Protein AF-A0A7S4KQX3-F1 (afdb_monomer)

Sequence (188 aa):
EVPKTQDEKKLIIAECGSAIMKDPEANISQLSSLHSFCSDPDLVVAKLAILSETAVFSDIIPGYRIRLPTQKEKEMKVSKEVAKQRKYEAAILKGYQKFLQFLEGYGRKVENKAKDLAQSGDDAAVRGSMLYIVVMSMASLLKKLPHFNFAKNIMQSLIRRLESPVDLIADAALSALKELVDQSILND

Secondary structure (DSSP, 8-state):
----SHHHHHHHHHHHHHHHHH-HHHHTTHHHHHHHHTT-SSHHHHHHHHHHHHHHHHHHS-SS---PPPHHHHHS---HHHHHHHHHHHHHHHHHHHHHHHHHHHHHHTHHHHHHHHHTT-HHHHHTSHHHHHHHHHHHHHHH-TTSTTHHHHHHHHHHHTT-SSHHHHHHHHHHHHHHHHHHHHH-

Foldseek 3Di:
DPDDDPVSLLVLLVVLLVVCLVPVLVNLVSLVVLVVQCPPPPPVSNLSSLVSSLVSLLRPPDLDEDDQDDPVRVPDDDDPVVVSVNVSSVSSVVSVVVSLVCLLVVLVVCQVVLVVVVVVVDPVVSCVGPNVSSLLSLLSCCLSRVPYPCNVVSLVSLVVQCPRPRVSSNVSSVVSVVSSVVVVVVVD

Solvent-accessible surface area (backbone atoms only — not comparable to full-atom values): 10476 Å² total; per-residue (Å²): 130,82,73,86,47,74,65,53,46,50,48,49,45,51,52,39,46,50,48,28,72,76,39,47,79,85,31,54,71,41,56,61,57,41,56,57,36,46,71,40,91,52,63,68,54,13,52,51,26,47,53,46,52,44,53,44,51,68,68,70,55,64,100,57,63,84,76,82,79,51,74,74,61,67,72,49,90,67,55,73,66,59,52,50,51,53,51,45,55,52,49,51,54,51,51,51,53,52,49,53,52,47,42,58,57,49,34,64,72,35,41,65,62,40,44,60,37,49,73,70,70,38,66,68,60,34,62,68,26,72,35,37,50,40,51,50,42,48,34,51,45,40,68,74,37,64,76,32,79,64,27,69,59,49,50,54,52,36,57,61,31,56,74,41,94,35,63,76,48,14,49,54,32,48,53,40,54,49,55,50,49,54,54,52,65,74,73,110

Mean predicted aligned error: 4.94 Å

Nearest PDB structures (foldseek):
  8fkv-assembly1_SU  TM=8.457E-01  e=1.322E-09  Homo sapiens
  7r72-assembly1_I  TM=8.576E-01  e=1.872E-06  Saccharomyces cerevisiae BY4741
  7r6k-assembly1_I  TM=8.369E-01  e=1.786E-06  Saccharomyces cerevisiae BY4741
  7r7a-assembly1_I  TM=8.306E-01  e=2.369E-06  Saccharomyces cerevisiae BY4741
  8v87-assembly1_I  TM=8.462E-01  e=4.803E-06  Saccharomyces cerevisiae BY4741

Structure (mmCIF, N/CA/C/O backbone):
data_AF-A0A7S4KQX3-F1
#
_entry.id   AF-A0A7S4KQX3-F1
#
loop_
_atom_site.group_PDB
_atom_site.id
_atom_site.type_symbol
_atom_site.label_atom_id
_atom_site.label_alt_id
_atom_site.label_comp_id
_atom_site.label_asym_id
_atom_site.label_entity_id
_atom_site.label_seq_id
_atom_site.pdbx_PDB_ins_code
_atom_site.Cartn_x
_atom_site.Cartn_y
_atom_site.Cartn_z
_atom_site.occupancy
_atom_site.B_iso_or_equiv
_atom_site.auth_seq_id
_atom_site.auth_comp_id
_atom_site.auth_asym_id
_atom_site.auth_atom_id
_atom_site.pdbx_PDB_model_num
ATOM 1 N N . GLU A 1 1 ? 8.590 22.576 8.569 1.00 44.69 1 GLU A N 1
ATOM 2 C CA . GLU A 1 1 ? 9.137 22.881 7.229 1.00 44.69 1 GLU A CA 1
ATOM 3 C C . GLU A 1 1 ? 8.773 21.753 6.279 1.00 44.69 1 GLU A C 1
ATOM 5 O O . GLU A 1 1 ? 8.617 20.629 6.739 1.00 44.69 1 GLU A O 1
ATOM 10 N N . VAL A 1 2 ? 8.567 22.038 4.991 1.00 58.31 2 VAL A N 1
ATOM 11 C CA . VAL A 1 2 ? 8.390 20.974 3.988 1.00 58.31 2 VAL A CA 1
ATOM 12 C C . VAL A 1 2 ? 9.749 20.282 3.824 1.00 58.31 2 VAL A C 1
ATOM 14 O O . VAL A 1 2 ? 10.714 21.003 3.566 1.00 58.31 2 VAL A O 1
ATOM 17 N N . PRO A 1 3 ? 9.856 18.950 3.990 1.00 63.62 3 PRO A N 1
ATOM 18 C CA . PRO A 1 3 ? 11.132 18.245 3.882 1.00 63.62 3 PRO A CA 1
ATOM 19 C C . PRO A 1 3 ? 11.725 18.448 2.487 1.00 63.62 3 PRO A C 1
ATOM 21 O O . PRO A 1 3 ? 11.057 18.212 1.474 1.00 63.62 3 PRO A O 1
ATOM 24 N N . LYS A 1 4 ? 12.964 18.942 2.439 1.00 70.00 4 LYS A N 1
ATOM 25 C CA . LYS A 1 4 ? 13.620 19.376 1.198 1.00 70.00 4 LYS A CA 1
ATOM 26 C C . LYS A 1 4 ? 14.519 18.292 0.631 1.00 70.00 4 LYS A C 1
ATOM 28 O O . LYS A 1 4 ? 14.632 18.195 -0.589 1.00 70.00 4 LYS A O 1
ATOM 33 N N . THR A 1 5 ? 15.138 17.481 1.485 1.00 87.94 5 THR A N 1
ATOM 34 C CA . THR A 1 5 ? 16.056 16.427 1.043 1.00 87.94 5 THR A CA 1
ATOM 35 C C . THR A 1 5 ? 15.374 15.065 0.990 1.00 87.94 5 THR A C 1
ATOM 37 O O . THR A 1 5 ? 14.404 14.787 1.697 1.00 87.94 5 THR A O 1
ATOM 40 N N . GLN A 1 6 ? 15.878 14.194 0.119 1.00 90.50 6 GLN A N 1
ATOM 41 C CA . GLN A 1 6 ? 15.395 12.823 0.001 1.00 90.50 6 GLN A CA 1
ATOM 42 C C . GLN A 1 6 ? 15.516 12.064 1.334 1.00 90.50 6 GLN A C 1
ATOM 44 O O . GLN A 1 6 ? 14.615 11.309 1.697 1.00 90.50 6 GLN A O 1
ATOM 49 N N . ASP A 1 7 ? 16.600 12.280 2.079 1.00 91.25 7 ASP A N 1
ATOM 50 C CA . ASP A 1 7 ? 16.857 11.569 3.332 1.00 91.25 7 ASP A CA 1
ATOM 51 C C . ASP A 1 7 ? 15.975 12.063 4.485 1.00 91.25 7 ASP A C 1
ATOM 53 O O . ASP A 1 7 ? 15.483 11.242 5.256 1.00 91.25 7 ASP A O 1
ATOM 57 N N . GLU A 1 8 ? 15.647 13.360 4.538 1.00 92.31 8 GLU A N 1
ATOM 58 C CA . GLU A 1 8 ? 14.614 13.880 5.450 1.00 92.31 8 GLU A CA 1
ATOM 59 C C . GLU A 1 8 ? 13.259 13.209 5.204 1.00 92.31 8 GLU A C 1
ATOM 61 O O . GLU A 1 8 ? 12.584 12.795 6.144 1.00 92.31 8 GLU A O 1
ATOM 66 N N . LYS A 1 9 ? 12.859 13.055 3.934 1.00 93.25 9 LYS A N 1
ATOM 67 C CA . LYS A 1 9 ? 11.590 12.396 3.591 1.00 93.25 9 LYS A CA 1
ATOM 68 C C . LYS A 1 9 ? 11.581 10.930 4.021 1.00 93.25 9 LYS A C 1
ATOM 70 O O . LYS A 1 9 ? 10.587 10.465 4.574 1.00 93.25 9 LYS A O 1
ATOM 75 N N . LYS A 1 10 ? 12.685 10.204 3.803 1.00 93.44 10 LYS A N 1
ATOM 76 C CA . LYS A 1 10 ? 12.840 8.813 4.267 1.00 93.44 10 LYS A CA 1
ATOM 77 C C . LYS A 1 10 ? 12.732 8.712 5.788 1.00 93.44 10 LYS A C 1
ATOM 79 O O . LYS A 1 10 ? 12.065 7.804 6.280 1.00 93.44 10 LYS A O 1
ATOM 84 N N . LEU A 1 11 ? 13.351 9.645 6.512 1.00 94.12 11 LEU A N 1
ATOM 85 C CA . LEU A 1 11 ? 13.290 9.688 7.970 1.00 94.12 11 LEU A CA 1
ATOM 86 C C . LEU A 1 11 ? 11.852 9.905 8.453 1.00 94.12 11 LEU A C 1
ATOM 88 O O . LEU A 1 11 ? 11.372 9.131 9.273 1.00 94.12 11 LEU A O 1
ATOM 92 N N . ILE A 1 12 ? 11.127 10.861 7.865 1.00 93.62 12 ILE A N 1
ATOM 93 C CA . ILE A 1 12 ? 9.722 11.124 8.213 1.00 93.62 12 ILE A CA 1
ATOM 94 C C . ILE A 1 12 ? 8.840 9.903 7.929 1.00 93.62 12 ILE A C 1
ATOM 96 O O . ILE A 1 12 ? 7.985 9.563 8.741 1.00 93.62 12 ILE A O 1
ATOM 100 N N . ILE A 1 13 ? 9.045 9.208 6.805 1.00 94.62 13 ILE A N 1
ATOM 101 C CA . ILE A 1 13 ? 8.320 7.963 6.499 1.00 94.62 13 ILE A CA 1
ATOM 102 C C . ILE A 1 13 ? 8.547 6.919 7.603 1.00 94.62 13 ILE A C 1
ATOM 104 O O . ILE A 1 13 ? 7.588 6.286 8.053 1.00 94.62 13 ILE A O 1
ATOM 108 N N . ALA A 1 14 ? 9.793 6.750 8.052 1.00 94.06 14 ALA A N 1
ATOM 109 C CA . ALA A 1 14 ? 10.146 5.804 9.106 1.00 94.06 14 ALA A CA 1
ATOM 110 C C . ALA A 1 14 ? 9.559 6.207 10.470 1.00 94.06 14 ALA A C 1
ATOM 112 O O . ALA A 1 14 ? 8.994 5.366 11.170 1.00 94.06 14 ALA A O 1
ATOM 113 N N . GLU A 1 15 ? 9.636 7.490 10.824 1.00 94.06 15 GLU A N 1
ATOM 114 C CA . GLU A 1 15 ? 9.041 8.044 12.043 1.00 94.06 15 GLU A CA 1
ATOM 115 C C . GLU A 1 15 ? 7.522 7.859 12.052 1.00 94.06 15 GLU A C 1
ATOM 117 O O . GLU A 1 15 ? 6.970 7.391 13.049 1.00 94.06 15 GLU A O 1
ATOM 122 N N . CYS A 1 16 ? 6.856 8.138 10.925 1.00 92.56 16 CYS A N 1
ATOM 123 C CA . CYS A 1 16 ? 5.424 7.918 10.781 1.00 92.56 16 CYS A CA 1
ATOM 124 C C . CYS A 1 16 ? 5.049 6.448 10.955 1.00 92.56 16 CYS A C 1
ATOM 126 O O . CYS A 1 16 ? 4.145 6.131 11.727 1.00 92.56 16 CYS A O 1
ATOM 128 N N . GLY A 1 17 ? 5.754 5.542 10.272 1.00 92.25 17 GLY A N 1
ATOM 129 C CA . GLY A 1 17 ? 5.513 4.105 10.398 1.00 92.25 17 GLY A CA 1
ATOM 130 C C . GLY A 1 17 ? 5.687 3.612 11.836 1.00 92.25 17 GLY A C 1
ATOM 131 O O . GLY A 1 17 ? 4.798 2.954 12.374 1.00 92.25 17 GLY A O 1
ATOM 132 N N . SER A 1 18 ? 6.787 3.998 12.486 1.00 93.31 18 SER A N 1
ATOM 133 C CA . SER A 1 18 ? 7.108 3.600 13.862 1.00 93.31 18 SER A CA 1
ATOM 134 C C . SER A 1 18 ? 6.104 4.143 14.884 1.00 93.31 18 SER A C 1
ATOM 136 O O . SER A 1 18 ? 5.646 3.413 15.764 1.00 93.31 18 SER A O 1
ATOM 138 N N . ALA A 1 19 ? 5.694 5.408 14.748 1.00 93.56 19 ALA A N 1
ATOM 139 C CA . ALA A 1 19 ? 4.702 6.007 15.636 1.00 93.56 19 ALA A CA 1
ATOM 140 C C . ALA A 1 19 ? 3.339 5.308 15.528 1.00 93.56 19 ALA A C 1
ATOM 142 O O . ALA A 1 19 ? 2.701 5.047 16.550 1.00 93.56 19 ALA A O 1
ATOM 143 N N . ILE A 1 20 ? 2.914 4.967 14.305 1.00 93.75 20 ILE A N 1
ATOM 144 C CA . ILE A 1 20 ? 1.665 4.233 14.079 1.00 93.75 20 ILE A CA 1
ATOM 145 C C . ILE A 1 20 ? 1.750 2.824 14.670 1.00 93.75 20 ILE A C 1
ATOM 147 O O . ILE A 1 20 ? 0.814 2.417 15.343 1.00 93.75 20 ILE A O 1
ATOM 151 N N . MET A 1 21 ? 2.857 2.102 14.475 1.00 92.62 21 MET A N 1
ATOM 152 C CA . MET A 1 21 ? 3.032 0.756 15.043 1.00 92.62 21 MET A CA 1
ATOM 153 C C . MET A 1 21 ? 3.054 0.766 16.581 1.00 92.62 21 MET A C 1
ATOM 155 O O . MET A 1 21 ? 2.541 -0.151 17.213 1.00 92.62 21 MET A O 1
ATOM 159 N N . LYS A 1 22 ? 3.613 1.813 17.203 1.00 93.06 22 LYS A N 1
ATOM 160 C CA . LYS A 1 22 ? 3.695 1.930 18.667 1.00 93.06 22 LYS A CA 1
ATOM 161 C C . LYS A 1 22 ? 2.339 2.178 19.333 1.00 93.06 22 LYS A C 1
ATOM 163 O O . LYS A 1 22 ? 2.052 1.584 20.368 1.00 93.06 22 LYS A O 1
ATOM 168 N N . ASP A 1 23 ? 1.549 3.103 18.792 1.00 92.12 23 ASP A N 1
ATOM 169 C CA . ASP A 1 23 ? 0.189 3.391 19.261 1.00 92.12 23 ASP A CA 1
ATOM 170 C C . ASP A 1 23 ? -0.685 3.792 18.063 1.00 92.12 23 ASP A C 1
ATOM 172 O O . ASP A 1 23 ? -0.740 4.977 17.692 1.00 92.12 23 ASP A O 1
ATOM 176 N N . PRO A 1 24 ? -1.364 2.812 17.442 1.00 90.38 24 PRO A N 1
ATOM 177 C CA . PRO A 1 24 ? -2.176 3.056 16.261 1.00 90.38 24 PRO A CA 1
ATOM 178 C C . PRO A 1 24 ? -3.347 4.012 16.514 1.00 90.38 24 PRO A C 1
ATOM 180 O O . PRO A 1 24 ? -3.700 4.801 15.635 1.00 90.38 24 PRO A O 1
ATOM 183 N N . GLU A 1 25 ? -3.962 3.960 17.700 1.00 89.12 25 GLU A N 1
ATOM 184 C CA . GLU A 1 25 ? -5.138 4.773 18.022 1.00 89.12 25 GLU A CA 1
ATOM 185 C C . GLU A 1 25 ? -4.776 6.248 18.190 1.00 89.12 25 GLU A C 1
ATOM 187 O O . GLU A 1 25 ? -5.515 7.121 17.725 1.00 89.12 25 GLU A O 1
ATOM 192 N N . ALA A 1 26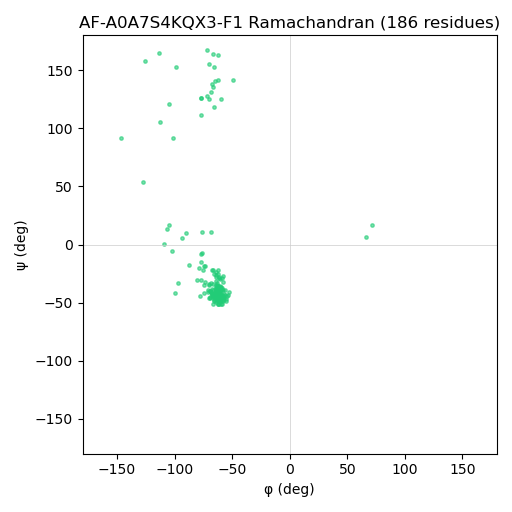 ? -3.646 6.537 18.842 1.00 90.06 26 ALA A N 1
ATOM 193 C CA . ALA A 1 26 ? -3.177 7.906 19.031 1.00 90.06 26 ALA A CA 1
ATOM 194 C C . ALA A 1 26 ? -2.616 8.517 17.737 1.00 90.06 26 ALA A C 1
ATOM 196 O O . ALA A 1 26 ? -2.758 9.720 17.511 1.00 90.06 26 ALA A O 1
ATOM 197 N N . ASN A 1 27 ? -2.014 7.697 16.869 1.00 92.19 27 ASN A N 1
ATOM 198 C CA . ASN A 1 27 ? -1.262 8.164 15.700 1.00 92.19 27 ASN A CA 1
ATOM 199 C C . ASN A 1 27 ? -1.971 7.945 14.358 1.00 92.19 27 ASN A C 1
ATOM 201 O O . ASN A 1 27 ? -1.365 8.119 13.304 1.00 92.19 27 ASN A O 1
ATOM 205 N N . ILE A 1 28 ? -3.268 7.632 14.357 1.00 90.88 28 ILE A N 1
ATOM 206 C CA . ILE A 1 28 ? -4.019 7.329 13.129 1.00 90.88 28 ILE A CA 1
ATOM 207 C C . ILE A 1 28 ? -3.999 8.460 12.082 1.00 90.88 28 ILE A C 1
ATOM 209 O O . ILE A 1 28 ? -4.083 8.208 10.879 1.00 90.88 28 ILE A O 1
ATOM 213 N N . SER A 1 29 ? -3.849 9.718 12.508 1.00 89.56 29 SER A N 1
ATOM 214 C CA . SER A 1 29 ? -3.713 10.873 11.607 1.00 89.56 29 SER A CA 1
ATOM 215 C C . SER A 1 29 ? -2.446 10.804 10.749 1.00 89.56 29 SER A C 1
ATOM 217 O O . SER A 1 29 ? -2.447 11.290 9.614 1.00 89.56 29 SER A O 1
ATOM 219 N N . GLN A 1 30 ? -1.395 10.145 11.245 1.00 91.88 30 GLN A N 1
ATOM 220 C CA . GLN A 1 30 ? -0.129 9.984 10.540 1.00 91.88 30 GLN A CA 1
ATOM 221 C C . GLN A 1 30 ? -0.260 9.099 9.296 1.00 91.88 30 GLN A C 1
ATOM 223 O O . GLN A 1 30 ? 0.510 9.292 8.360 1.00 91.88 30 GLN A O 1
ATOM 228 N N . LEU A 1 31 ? -1.279 8.230 9.200 1.00 92.69 31 LEU A N 1
ATOM 229 C CA . LEU A 1 31 ? -1.566 7.488 7.962 1.00 92.69 31 LEU A CA 1
ATOM 230 C C . LEU A 1 31 ? -1.777 8.431 6.776 1.00 92.69 31 LEU A C 1
ATOM 232 O O . LEU A 1 31 ? -1.311 8.163 5.676 1.00 92.69 31 LEU A O 1
ATOM 236 N N . SER A 1 32 ? -2.454 9.563 6.990 1.00 91.88 32 SER A N 1
ATOM 237 C CA . SER A 1 32 ? -2.675 10.535 5.913 1.00 91.88 32 SER A CA 1
ATOM 238 C C . SER A 1 32 ? -1.384 11.245 5.502 1.00 91.88 32 SER A C 1
ATOM 240 O O . SER A 1 32 ? -1.219 11.556 4.324 1.00 91.88 32 SER A O 1
ATOM 242 N N . SER A 1 33 ? -0.481 11.478 6.461 1.00 92.19 33 SER A N 1
ATOM 243 C CA . SER A 1 33 ? 0.854 12.029 6.206 1.00 92.19 33 SER A CA 1
ATOM 244 C C . SER A 1 33 ? 1.699 11.037 5.407 1.00 92.19 33 SER A C 1
ATOM 246 O O . SER A 1 33 ? 2.179 11.372 4.326 1.00 92.19 33 SER A O 1
ATOM 248 N N . LEU A 1 34 ? 1.778 9.785 5.870 1.00 94.25 34 LEU A N 1
ATOM 249 C CA . LEU A 1 34 ? 2.492 8.699 5.201 1.00 94.25 34 LEU A CA 1
ATOM 250 C C . LEU A 1 34 ? 1.994 8.504 3.762 1.00 94.25 34 LEU A C 1
ATOM 252 O O . LEU A 1 34 ? 2.789 8.491 2.825 1.00 94.25 34 LEU A O 1
ATOM 256 N N . HIS A 1 35 ? 0.674 8.479 3.577 1.00 95.88 35 HIS A N 1
ATOM 257 C CA . HIS A 1 35 ? 0.042 8.339 2.269 1.00 95.88 35 HIS A CA 1
ATOM 258 C C . HIS A 1 35 ? 0.390 9.470 1.290 1.00 95.88 35 HIS A C 1
ATOM 260 O O . HIS A 1 35 ? 0.405 9.266 0.076 1.00 95.88 35 HIS A O 1
ATOM 266 N N . SER A 1 36 ? 0.662 10.684 1.781 1.00 95.12 36 SER A N 1
ATOM 267 C CA . SER A 1 36 ? 1.026 11.807 0.907 1.00 95.12 36 SER A CA 1
ATOM 268 C C . SER A 1 36 ? 2.353 11.568 0.177 1.00 95.12 36 SER A C 1
ATOM 270 O O . SER A 1 36 ? 2.486 11.954 -0.986 1.00 95.12 36 SER A O 1
ATOM 272 N N . PHE A 1 37 ? 3.284 10.837 0.801 1.00 95.50 37 PHE A N 1
ATOM 273 C CA . PHE A 1 37 ? 4.571 10.485 0.203 1.00 95.50 37 PHE A CA 1
ATOM 274 C C . PHE A 1 37 ? 4.464 9.412 -0.887 1.00 95.50 37 PHE A C 1
ATOM 276 O O . PHE A 1 37 ? 5.346 9.327 -1.736 1.00 95.50 37 PHE A O 1
ATOM 283 N N . CYS A 1 38 ? 3.376 8.638 -0.950 1.00 95.50 38 CYS A N 1
ATOM 284 C CA . CYS A 1 38 ? 3.167 7.650 -2.017 1.00 95.50 38 CYS A CA 1
ATOM 285 C C . CYS A 1 38 ? 3.077 8.292 -3.415 1.00 95.50 38 CYS A C 1
ATOM 287 O O . CYS A 1 38 ? 3.322 7.624 -4.418 1.00 95.50 38 CYS A O 1
ATOM 289 N N . SER A 1 39 ? 2.744 9.586 -3.489 1.00 93.44 39 SER A N 1
ATOM 290 C CA . SER A 1 39 ? 2.699 10.374 -4.730 1.00 93.44 39 SER A CA 1
ATOM 291 C C . SER A 1 39 ? 3.882 11.342 -4.881 1.00 93.44 39 SER A C 1
ATOM 293 O O . SER A 1 39 ? 3.787 12.287 -5.665 1.00 93.44 39 SER A O 1
ATOM 295 N N . ASP A 1 40 ? 4.969 11.154 -4.124 1.00 94.94 40 ASP A N 1
ATOM 296 C CA . ASP A 1 40 ? 6.146 12.025 -4.208 1.00 94.94 40 ASP A CA 1
ATOM 297 C C . ASP A 1 40 ? 6.785 11.963 -5.613 1.00 94.94 40 ASP A C 1
ATOM 299 O O . ASP A 1 40 ? 6.828 10.887 -6.222 1.00 94.94 40 ASP A O 1
ATOM 303 N N . PRO A 1 41 ? 7.284 13.091 -6.157 1.00 91.88 41 PRO A N 1
ATOM 304 C CA . PRO A 1 41 ? 7.997 13.094 -7.434 1.00 91.88 41 PRO A CA 1
ATOM 305 C C . PRO A 1 41 ? 9.274 12.241 -7.415 1.00 91.88 41 PRO A C 1
ATOM 307 O O . PRO A 1 41 ? 9.669 11.726 -8.463 1.00 91.88 41 PRO A O 1
ATOM 310 N N . ASP A 1 42 ? 9.915 12.070 -6.254 1.00 94.38 42 ASP A N 1
ATOM 311 C CA . ASP A 1 42 ? 11.025 11.136 -6.102 1.00 94.38 42 ASP A CA 1
ATOM 312 C C . ASP A 1 42 ? 10.491 9.699 -6.008 1.00 94.38 42 ASP A C 1
ATOM 314 O O . ASP A 1 42 ? 9.878 9.284 -5.021 1.00 94.38 42 ASP A O 1
ATOM 318 N N . LEU A 1 43 ? 10.773 8.904 -7.043 1.00 93.25 43 LEU A N 1
ATOM 319 C CA . LEU A 1 43 ? 10.328 7.515 -7.133 1.00 93.25 43 LEU A CA 1
ATOM 320 C C . LEU A 1 43 ? 10.870 6.632 -6.006 1.00 93.25 43 LEU A C 1
ATOM 322 O O . LEU A 1 43 ? 10.224 5.644 -5.668 1.00 93.25 43 LEU A O 1
ATOM 326 N N . VAL A 1 44 ? 12.038 6.939 -5.442 1.00 94.56 44 VAL A N 1
ATOM 327 C CA . VAL A 1 44 ? 12.587 6.190 -4.305 1.00 94.56 44 VAL A CA 1
ATOM 328 C C . VAL A 1 44 ? 11.742 6.459 -3.066 1.00 94.56 44 VAL A C 1
ATOM 330 O O . VAL A 1 44 ? 11.340 5.515 -2.390 1.00 94.56 44 VAL A O 1
ATOM 333 N N . VAL A 1 45 ? 11.410 7.727 -2.808 1.00 96.25 45 VAL A N 1
ATOM 334 C CA . VAL A 1 45 ? 10.542 8.125 -1.689 1.00 96.25 45 VAL A CA 1
ATOM 335 C C . VAL A 1 45 ? 9.154 7.513 -1.852 1.00 96.25 45 VAL A C 1
ATOM 337 O O . VAL A 1 45 ? 8.653 6.897 -0.916 1.00 96.25 45 VAL A O 1
ATOM 340 N N . ALA A 1 46 ? 8.569 7.591 -3.049 1.00 96.56 46 ALA A N 1
ATOM 341 C CA . ALA A 1 46 ? 7.254 7.022 -3.327 1.00 96.56 46 ALA A CA 1
ATOM 342 C C . ALA A 1 46 ? 7.210 5.498 -3.128 1.00 96.56 46 ALA A C 1
ATOM 344 O O . ALA A 1 46 ? 6.283 4.986 -2.501 1.00 96.56 46 ALA A O 1
ATOM 345 N N . LYS A 1 47 ? 8.225 4.759 -3.604 1.00 96.75 47 LYS A N 1
ATOM 346 C CA . LYS A 1 47 ? 8.319 3.304 -3.380 1.00 96.75 47 LYS A CA 1
ATOM 347 C C . LYS A 1 47 ? 8.442 2.976 -1.895 1.00 96.75 47 LYS A C 1
ATOM 349 O O . LYS A 1 47 ? 7.742 2.090 -1.415 1.00 96.75 47 LYS A O 1
ATOM 354 N N . LEU A 1 48 ? 9.302 3.694 -1.170 1.00 96.44 48 LEU A N 1
ATOM 355 C CA . LEU A 1 48 ? 9.474 3.501 0.270 1.00 96.44 48 LEU A CA 1
ATOM 356 C C . LEU A 1 48 ? 8.183 3.800 1.033 1.00 96.44 48 LEU A C 1
ATOM 358 O O . LEU A 1 48 ? 7.813 3.028 1.908 1.00 96.44 48 LEU A O 1
ATOM 362 N N . ALA A 1 49 ? 7.463 4.861 0.672 1.00 97.25 49 ALA A N 1
ATOM 363 C CA . ALA A 1 49 ? 6.181 5.194 1.280 1.00 97.25 49 ALA A CA 1
ATOM 364 C C . ALA A 1 49 ? 5.136 4.091 1.053 1.00 97.25 49 ALA A C 1
ATOM 366 O O . ALA A 1 49 ? 4.506 3.659 2.012 1.00 97.25 49 ALA A O 1
ATOM 367 N N . ILE A 1 50 ? 5.013 3.570 -0.175 1.00 98.06 50 ILE A N 1
ATOM 368 C CA . ILE A 1 50 ? 4.083 2.477 -0.506 1.00 98.06 50 ILE A CA 1
ATOM 369 C C . ILE A 1 50 ? 4.405 1.211 0.297 1.00 98.06 50 ILE A C 1
ATOM 371 O O . ILE A 1 50 ? 3.502 0.585 0.860 1.00 98.06 50 ILE A O 1
ATOM 375 N N . LEU A 1 51 ? 5.682 0.830 0.369 1.00 97.31 51 LEU A N 1
ATOM 376 C CA . LEU A 1 51 ? 6.122 -0.342 1.128 1.00 97.31 51 LEU A CA 1
ATOM 377 C C . LEU A 1 51 ? 5.874 -0.161 2.632 1.00 97.31 51 LEU A C 1
ATOM 379 O O . LEU A 1 51 ? 5.327 -1.060 3.272 1.00 97.31 51 LEU A O 1
ATOM 383 N N . SER A 1 52 ? 6.202 1.009 3.182 1.00 97.19 52 SER A N 1
ATOM 384 C CA . SER A 1 52 ? 5.961 1.343 4.589 1.00 97.19 52 SER A CA 1
ATOM 385 C C . SER A 1 52 ? 4.471 1.364 4.927 1.00 97.19 52 SER A C 1
ATOM 387 O O . SER A 1 52 ? 4.062 0.760 5.913 1.00 97.19 52 SER A O 1
ATOM 389 N N . GLU A 1 53 ? 3.636 1.992 4.095 1.00 97.19 53 GLU A N 1
ATOM 390 C CA . GLU A 1 53 ? 2.180 2.029 4.283 1.00 97.19 53 GLU A CA 1
ATOM 391 C C . GLU A 1 53 ? 1.580 0.614 4.208 1.00 97.19 53 GLU A C 1
ATOM 393 O O . GLU A 1 53 ? 0.726 0.253 5.017 1.00 97.19 53 GLU A O 1
ATOM 398 N N . THR A 1 54 ? 2.100 -0.241 3.319 1.00 97.75 54 THR A N 1
ATOM 399 C CA . THR A 1 54 ? 1.720 -1.663 3.240 1.00 97.75 54 THR A CA 1
ATOM 400 C C . THR A 1 54 ? 2.070 -2.428 4.518 1.00 97.75 54 THR A C 1
ATOM 402 O O . THR A 1 54 ? 1.252 -3.207 5.017 1.00 97.75 54 THR A O 1
ATOM 405 N N . ALA A 1 55 ? 3.274 -2.216 5.056 1.00 96.38 55 ALA A N 1
ATOM 406 C CA . ALA A 1 55 ? 3.721 -2.851 6.291 1.00 96.38 55 ALA A CA 1
ATOM 407 C C . ALA A 1 55 ? 2.879 -2.399 7.491 1.00 96.38 55 ALA A C 1
ATOM 409 O O . ALA A 1 55 ? 2.424 -3.242 8.257 1.00 96.38 55 ALA A O 1
ATOM 410 N N . VAL A 1 56 ? 2.601 -1.096 7.597 1.00 96.56 56 VAL A N 1
ATOM 411 C CA . VAL A 1 56 ? 1.736 -0.526 8.637 1.00 96.56 56 VAL A CA 1
ATOM 412 C C . VAL A 1 56 ? 0.339 -1.138 8.577 1.00 96.56 56 VAL A C 1
ATOM 414 O O . VAL A 1 56 ? -0.136 -1.648 9.585 1.00 96.56 56 VAL A O 1
ATOM 417 N N . PHE A 1 57 ? -0.314 -1.156 7.408 1.00 96.50 57 PHE A N 1
ATOM 418 C CA . PHE A 1 57 ? -1.646 -1.759 7.282 1.00 96.50 57 PHE A CA 1
ATOM 419 C C . PHE A 1 57 ? -1.654 -3.244 7.634 1.00 96.50 57 PHE A C 1
ATOM 421 O O . PHE A 1 57 ? -2.599 -3.717 8.252 1.00 96.50 57 PHE A O 1
ATOM 428 N N . SER A 1 58 ? -0.599 -3.970 7.278 1.00 94.44 58 SER A N 1
ATOM 429 C CA . SER A 1 58 ? -0.478 -5.390 7.607 1.00 94.44 58 SER A CA 1
ATOM 430 C C . SER A 1 58 ? -0.404 -5.676 9.111 1.00 94.44 58 SER A C 1
ATOM 432 O O . SER A 1 58 ? -0.694 -6.798 9.506 1.00 94.44 58 SER A O 1
ATOM 434 N N . ASP A 1 59 ? 0.030 -4.704 9.913 1.00 94.25 59 ASP A N 1
ATOM 435 C CA . ASP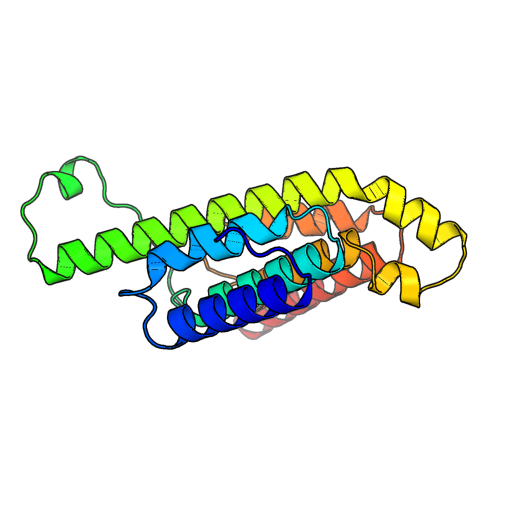 A 1 59 ? 0.270 -4.855 11.351 1.00 94.25 59 ASP A CA 1
ATOM 436 C C . ASP A 1 59 ? -0.898 -4.316 12.192 1.00 94.25 59 ASP A C 1
ATOM 438 O O . ASP A 1 59 ? -1.340 -4.954 13.142 1.00 94.25 59 ASP A O 1
ATOM 442 N N . ILE A 1 60 ? -1.458 -3.163 11.802 1.00 94.19 60 ILE A N 1
ATOM 443 C CA . ILE A 1 60 ? -2.517 -2.499 12.580 1.00 94.19 60 ILE A CA 1
ATOM 444 C C . ILE A 1 60 ? -3.932 -2.971 12.235 1.00 94.19 60 ILE A C 1
ATOM 446 O O . ILE A 1 60 ? -4.874 -2.665 12.968 1.00 94.19 60 ILE A O 1
ATOM 450 N N . ILE A 1 61 ? -4.127 -3.626 11.083 1.00 93.31 61 ILE A N 1
ATOM 451 C CA . ILE A 1 61 ? -5.460 -4.080 10.684 1.00 93.31 61 ILE A CA 1
ATOM 452 C C . ILE A 1 61 ? -5.866 -5.262 11.571 1.00 93.31 61 ILE A C 1
ATOM 454 O O . ILE A 1 61 ? -5.132 -6.247 11.661 1.00 93.31 61 ILE A O 1
ATOM 458 N N . PRO A 1 62 ? -7.054 -5.212 12.199 1.00 91.00 62 PRO A N 1
ATOM 459 C CA . PRO A 1 62 ? -7.523 -6.320 13.011 1.00 91.00 62 PRO A CA 1
ATOM 460 C C . PRO A 1 62 ? -7.794 -7.569 12.163 1.00 91.00 62 PRO A C 1
ATOM 462 O O . PRO A 1 62 ? -8.229 -7.482 11.015 1.00 91.00 62 PRO A O 1
ATOM 465 N N . GLY A 1 63 ? -7.671 -8.747 12.777 1.00 87.56 63 GLY A N 1
ATOM 466 C CA . GLY A 1 63 ? -8.016 -10.037 12.159 1.00 87.56 63 GLY A CA 1
ATOM 467 C C . GLY A 1 63 ? -9.515 -10.262 11.903 1.00 87.56 63 GLY A C 1
ATOM 468 O O . GLY A 1 63 ? -9.924 -11.376 11.593 1.00 87.56 63 GLY A O 1
ATOM 469 N N . TYR A 1 64 ? -10.354 -9.232 12.046 1.00 90.19 64 TYR A N 1
ATOM 470 C CA . TYR A 1 64 ? -11.793 -9.288 11.801 1.00 90.19 64 TYR A CA 1
ATOM 471 C C . TYR A 1 64 ? -12.229 -8.211 10.808 1.00 90.19 64 TYR A C 1
ATOM 473 O O . TYR A 1 64 ? -11.588 -7.177 10.621 1.00 90.19 64 TYR A O 1
ATOM 481 N N . ARG A 1 65 ? -13.380 -8.437 10.174 1.00 91.94 65 ARG A N 1
ATOM 482 C CA . ARG A 1 65 ? -13.961 -7.487 9.227 1.00 91.94 65 ARG A CA 1
ATOM 483 C C . ARG A 1 65 ? -14.620 -6.318 9.961 1.00 91.94 65 ARG A C 1
ATOM 485 O O . ARG A 1 65 ? -15.533 -6.520 10.759 1.00 91.94 65 ARG A O 1
ATOM 492 N N . ILE A 1 66 ? -14.231 -5.092 9.622 1.00 93.00 66 ILE A N 1
ATOM 493 C CA . ILE A 1 66 ? -14.838 -3.879 10.178 1.00 93.00 66 ILE A CA 1
ATOM 494 C C . ILE A 1 66 ? -16.195 -3.633 9.509 1.00 93.00 66 ILE A C 1
ATOM 496 O O . ILE A 1 66 ? -16.300 -3.533 8.277 1.00 93.00 66 ILE A O 1
ATOM 500 N N . ARG A 1 67 ? -17.242 -3.492 10.329 1.00 88.88 67 ARG A N 1
ATOM 501 C CA . ARG A 1 67 ? -18.580 -3.055 9.910 1.00 88.88 67 ARG A CA 1
ATOM 502 C C . ARG A 1 67 ? -18.795 -1.609 10.337 1.00 88.88 67 ARG A C 1
ATOM 504 O O . ARG A 1 67 ? -18.795 -1.302 11.524 1.00 88.88 67 ARG A O 1
ATOM 511 N N . LEU A 1 68 ? -19.059 -0.727 9.374 1.00 81.19 68 LEU A N 1
ATOM 512 C CA . LEU A 1 68 ? -19.413 0.652 9.695 1.00 81.19 68 LEU A CA 1
ATOM 513 C C . LEU A 1 68 ? -20.787 0.716 10.395 1.00 81.19 68 LEU A C 1
ATOM 515 O O . LEU A 1 68 ? -21.723 0.032 9.964 1.00 81.19 68 LEU A O 1
ATOM 519 N N . PRO A 1 69 ? -20.931 1.547 11.444 1.00 79.81 69 PRO A N 1
ATOM 520 C CA . PRO A 1 69 ? -22.199 1.721 12.140 1.00 79.81 69 PRO A CA 1
ATOM 521 C C . PRO A 1 69 ? -23.245 2.351 11.216 1.00 79.81 69 PRO A C 1
ATOM 523 O O . PRO A 1 69 ? -22.954 3.268 10.438 1.00 79.81 69 PRO A O 1
ATOM 526 N N . THR A 1 70 ? -24.476 1.866 11.333 1.00 82.44 70 THR A N 1
ATOM 527 C CA . THR A 1 70 ? -25.653 2.411 10.651 1.00 82.44 70 THR A CA 1
ATOM 528 C C . THR A 1 70 ? -25.998 3.807 11.174 1.00 82.44 70 THR A C 1
ATOM 530 O O . THR A 1 70 ? -25.543 4.215 12.243 1.00 82.44 70 THR A O 1
ATOM 533 N N . GLN A 1 71 ? -26.829 4.552 10.440 1.00 77.56 71 GLN A N 1
ATOM 534 C CA . GLN A 1 71 ? -27.233 5.905 10.841 1.00 77.56 71 GLN A CA 1
ATOM 535 C C . GLN A 1 71 ? -27.885 5.922 12.237 1.00 77.56 71 GLN A C 1
ATOM 537 O O . GLN A 1 71 ? -27.490 6.712 13.089 1.00 77.56 71 GLN A O 1
ATOM 542 N N . LYS A 1 72 ? -28.761 4.946 12.513 1.00 76.44 72 LYS A N 1
ATOM 543 C CA . LYS A 1 72 ? -29.382 4.738 13.831 1.00 76.44 72 LYS A CA 1
ATOM 544 C C . LYS A 1 72 ? -28.349 4.475 14.937 1.00 76.44 72 LYS A C 1
ATOM 546 O O . LYS A 1 72 ? -28.484 4.971 16.047 1.00 76.44 72 LYS A O 1
ATOM 551 N N . GLU A 1 73 ? -27.286 3.724 14.642 1.00 80.00 73 GLU A N 1
ATOM 552 C CA . GLU A 1 73 ? -26.218 3.416 15.608 1.00 80.00 73 GLU A CA 1
ATOM 553 C C . GLU A 1 73 ? -25.256 4.579 15.869 1.00 80.00 73 GLU A C 1
ATOM 555 O O . GLU A 1 73 ? -24.587 4.589 16.906 1.00 80.00 73 GLU A O 1
ATOM 560 N N . LYS A 1 74 ? -25.170 5.543 14.945 1.00 78.62 74 LYS A N 1
ATOM 561 C CA . LYS A 1 74 ? -24.393 6.777 15.126 1.00 78.62 74 LYS A CA 1
ATOM 562 C C . LYS A 1 74 ? -25.101 7.783 16.030 1.00 78.62 74 LYS A C 1
ATOM 564 O O . LYS A 1 74 ? -24.425 8.541 16.716 1.00 78.62 74 LYS A O 1
ATOM 569 N N . GLU A 1 75 ? -26.431 7.781 16.025 1.00 78.31 75 GLU A N 1
ATOM 570 C CA . GLU A 1 75 ? -27.263 8.672 16.845 1.00 78.31 75 GLU A CA 1
ATOM 571 C C . GLU A 1 75 ? -27.380 8.194 18.301 1.00 78.31 75 GLU A C 1
ATOM 573 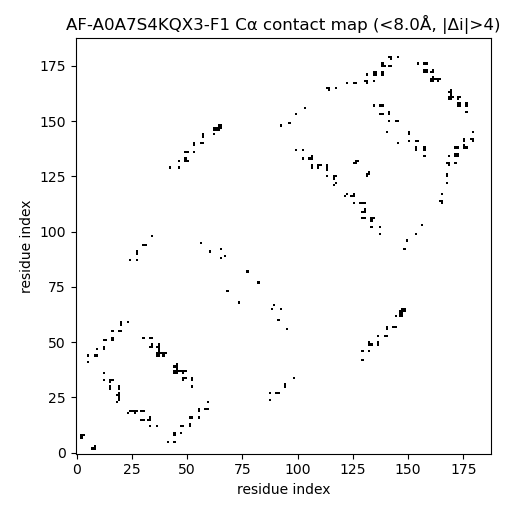O O . GLU A 1 75 ? -27.659 8.985 19.203 1.00 78.31 75 GLU A O 1
ATOM 578 N N . MET A 1 76 ? -27.109 6.910 18.560 1.00 81.50 76 MET A N 1
ATOM 579 C CA . MET A 1 76 ? -27.065 6.369 19.916 1.00 81.50 76 MET A CA 1
ATOM 580 C C . MET A 1 76 ? -25.876 6.922 20.711 1.00 81.50 76 MET A C 1
ATOM 582 O O . MET A 1 76 ? -24.724 6.869 20.272 1.00 81.50 76 MET A O 1
ATOM 586 N N . LYS A 1 77 ? -26.150 7.392 21.935 1.00 83.00 77 LYS A N 1
ATOM 587 C CA . LYS A 1 77 ? -25.108 7.736 22.908 1.00 83.00 77 LYS A CA 1
ATOM 588 C C . LYS A 1 77 ? -24.371 6.466 23.319 1.00 83.00 77 LYS A C 1
ATOM 590 O O . LYS A 1 77 ? -24.958 5.556 23.894 1.00 83.00 77 LYS A O 1
ATOM 595 N N . VAL A 1 78 ? -23.079 6.434 23.034 1.00 87.75 78 VAL A N 1
ATOM 596 C CA . VAL A 1 78 ? -22.166 5.369 23.453 1.00 87.75 78 VAL A CA 1
ATOM 597 C C . VAL A 1 78 ? -21.151 5.915 24.450 1.00 87.75 78 VAL A C 1
ATOM 599 O O . VAL A 1 78 ? -20.995 7.133 24.578 1.00 87.75 78 VAL A O 1
ATOM 602 N N . SER A 1 79 ? -20.457 5.024 25.159 1.00 91.31 79 SER A N 1
ATOM 603 C CA . SER A 1 79 ? -19.359 5.427 26.038 1.00 91.31 79 SER A CA 1
ATOM 604 C C . SER A 1 79 ? -18.222 6.089 25.247 1.00 91.31 79 SER A C 1
ATOM 606 O O . SER A 1 79 ? -18.130 5.969 24.018 1.00 91.31 79 SER A O 1
ATOM 608 N N . LYS A 1 80 ? -17.336 6.800 25.954 1.00 88.88 80 LYS A N 1
ATOM 609 C CA . LYS A 1 80 ? -16.181 7.472 25.339 1.00 88.88 80 LYS A CA 1
ATOM 610 C C . LYS A 1 80 ? -15.256 6.467 24.652 1.00 88.88 80 LYS A C 1
ATOM 612 O O . LYS A 1 80 ? -14.765 6.738 23.560 1.00 88.88 80 LYS A O 1
ATOM 617 N N . GLU A 1 81 ? -15.082 5.304 25.262 1.00 89.81 81 GLU A N 1
ATOM 618 C CA . GLU A 1 81 ? -14.239 4.205 24.797 1.00 89.81 81 GLU A CA 1
ATOM 619 C C . GLU A 1 81 ? -14.797 3.621 23.494 1.00 89.81 81 GLU A C 1
ATOM 621 O O . GLU A 1 81 ? -14.091 3.557 22.489 1.00 89.81 81 GLU A O 1
ATOM 626 N N . VAL A 1 82 ? -16.102 3.323 23.453 1.00 89.56 82 VAL A N 1
ATOM 627 C CA . VAL A 1 82 ? -16.772 2.818 22.242 1.00 89.56 82 VAL A CA 1
ATOM 628 C C . VAL A 1 82 ? -16.739 3.858 21.120 1.00 89.56 82 VAL A C 1
ATOM 630 O O . VAL A 1 82 ? -16.533 3.519 19.954 1.00 89.56 82 VAL A O 1
ATOM 633 N N . ALA A 1 83 ? -16.911 5.144 21.443 1.00 88.56 83 ALA A N 1
ATOM 634 C CA . ALA A 1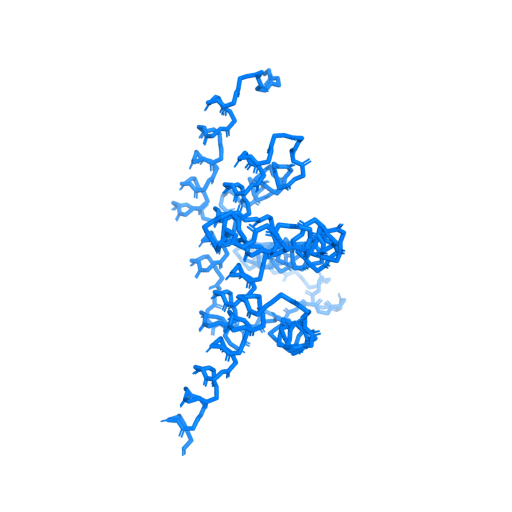 83 ? -16.787 6.214 20.457 1.00 88.56 83 ALA A CA 1
ATOM 635 C C . ALA A 1 83 ? -15.364 6.313 19.883 1.00 88.56 83 ALA A C 1
ATOM 637 O O . ALA A 1 83 ? -15.212 6.540 18.680 1.00 88.56 83 ALA A O 1
ATOM 638 N N . LYS A 1 84 ? -14.331 6.150 20.720 1.00 90.06 84 LYS A N 1
ATOM 639 C CA . LYS A 1 84 ? -12.921 6.171 20.304 1.00 90.06 84 LYS A CA 1
ATOM 640 C C . LYS A 1 84 ? -12.612 5.005 19.365 1.00 90.06 84 LYS A C 1
ATOM 642 O O . LYS A 1 84 ? -12.135 5.248 18.258 1.00 90.06 84 LYS A O 1
ATOM 647 N N . GLN A 1 85 ? -12.994 3.787 19.747 1.00 89.88 85 GLN A N 1
ATOM 648 C CA . GLN A 1 85 ? -12.799 2.590 18.929 1.00 89.88 85 GLN A CA 1
ATOM 649 C C . GLN A 1 85 ? -13.486 2.720 17.561 1.00 89.88 85 GLN A C 1
ATOM 651 O O . GLN A 1 85 ? -12.853 2.530 16.525 1.00 89.88 85 GLN A O 1
ATOM 656 N N . ARG A 1 86 ? -14.753 3.160 17.525 1.00 89.94 86 ARG A N 1
ATOM 657 C CA . ARG A 1 86 ? -15.487 3.376 16.262 1.00 89.94 86 ARG A CA 1
ATOM 658 C C . ARG A 1 86 ? -14.804 4.389 15.343 1.00 89.94 86 ARG A C 1
ATOM 660 O O . ARG A 1 86 ? -14.814 4.218 14.125 1.00 89.94 86 ARG A O 1
ATOM 667 N N . LYS A 1 87 ? -14.248 5.470 15.901 1.00 90.12 87 LYS A N 1
ATOM 668 C CA . LYS A 1 87 ? -13.512 6.479 15.122 1.00 90.12 87 LYS A CA 1
ATOM 669 C C . LYS A 1 87 ? -12.235 5.895 14.531 1.00 90.12 87 LYS A C 1
ATOM 671 O O . LYS A 1 87 ? -11.959 6.143 13.360 1.00 90.12 87 LYS A O 1
ATOM 676 N N . TYR A 1 88 ? -11.495 5.125 15.322 1.00 92.00 88 TYR A N 1
ATOM 677 C CA . TYR A 1 88 ? -10.275 4.456 14.887 1.00 92.00 88 TYR A CA 1
ATOM 678 C C . TYR A 1 88 ? -10.551 3.445 13.764 1.00 92.00 88 TYR A C 1
ATOM 680 O O . TYR A 1 88 ? -9.976 3.560 12.683 1.00 92.00 88 TYR A O 1
ATOM 688 N N . GLU A 1 89 ? -11.520 2.547 13.951 1.00 93.31 89 GLU A N 1
ATOM 689 C CA . GLU A 1 89 ? -11.925 1.568 12.934 1.00 93.31 89 GLU A CA 1
ATOM 690 C C . GLU A 1 89 ? -12.376 2.240 11.627 1.00 93.31 89 GLU A C 1
ATOM 692 O O . GLU A 1 89 ? -11.969 1.842 10.533 1.00 93.31 89 GLU A O 1
ATOM 697 N N . ALA A 1 90 ? -13.184 3.302 11.722 1.00 92.38 90 ALA A N 1
ATOM 698 C CA . ALA A 1 90 ? -13.618 4.058 10.551 1.00 92.38 90 ALA A CA 1
ATOM 699 C C . ALA A 1 90 ? -12.444 4.745 9.832 1.00 92.38 90 ALA A C 1
ATOM 701 O O . ALA A 1 90 ? -12.435 4.817 8.600 1.00 92.38 90 ALA A O 1
ATOM 702 N N . ALA A 1 91 ? -11.461 5.247 10.582 1.00 93.00 91 ALA A N 1
ATOM 703 C CA . ALA A 1 91 ? -10.277 5.890 10.030 1.00 93.00 91 ALA A CA 1
ATOM 704 C C . ALA A 1 91 ? -9.356 4.887 9.319 1.00 93.00 91 ALA A C 1
ATOM 706 O O . ALA A 1 91 ? -8.961 5.163 8.185 1.00 93.00 91 ALA A O 1
ATOM 707 N N . ILE A 1 92 ? -9.092 3.713 9.910 1.00 94.44 92 ILE A N 1
ATOM 708 C CA . ILE A 1 92 ? -8.329 2.643 9.244 1.00 94.44 92 ILE A CA 1
ATOM 709 C C . ILE A 1 92 ? -9.031 2.213 7.968 1.00 94.44 92 ILE A C 1
ATOM 711 O O . ILE A 1 92 ? -8.409 2.186 6.911 1.00 94.44 92 ILE A O 1
ATOM 715 N N . LEU A 1 93 ? -10.330 1.906 8.042 1.00 95.12 93 LEU A N 1
ATOM 716 C CA . LEU A 1 93 ? -11.061 1.395 6.888 1.00 95.12 93 LEU A CA 1
ATOM 717 C C . LEU A 1 93 ? -11.048 2.402 5.728 1.00 95.12 93 LEU A C 1
ATOM 719 O O . LEU A 1 93 ? -10.846 2.022 4.574 1.00 95.12 93 LEU A O 1
ATOM 723 N N . LYS A 1 94 ? -11.215 3.694 6.037 1.00 94.88 94 LYS A N 1
ATOM 724 C CA . LYS A 1 94 ? -11.141 4.778 5.051 1.00 94.88 94 LYS A CA 1
ATOM 725 C C . LYS A 1 94 ? -9.729 4.946 4.483 1.00 94.88 94 LYS A C 1
ATOM 727 O O . LYS A 1 94 ? -9.589 5.114 3.272 1.00 94.88 94 LYS A O 1
ATOM 732 N N . GLY A 1 95 ? -8.702 4.917 5.334 1.00 95.62 95 GLY A N 1
ATOM 733 C CA . GLY A 1 95 ? -7.301 4.999 4.918 1.00 95.62 95 GLY A CA 1
ATOM 734 C C . GLY A 1 95 ? -6.926 3.844 3.994 1.00 95.62 95 GLY A C 1
ATOM 735 O O . GLY A 1 95 ? -6.430 4.069 2.894 1.00 95.62 95 GLY A O 1
ATOM 736 N N . TYR A 1 96 ? -7.287 2.625 4.385 1.00 96.75 96 TYR A N 1
ATOM 737 C CA . TYR A 1 96 ? -7.043 1.414 3.616 1.00 96.75 96 TYR A CA 1
ATOM 738 C C . TYR A 1 96 ? -7.741 1.448 2.255 1.00 96.75 96 TYR A C 1
ATOM 740 O O . TYR A 1 96 ? -7.112 1.210 1.227 1.00 96.75 96 TYR A O 1
ATOM 748 N N . GLN A 1 97 ? -9.019 1.840 2.209 1.00 96.25 97 GLN A N 1
ATOM 749 C CA . GLN A 1 97 ? -9.737 2.000 0.943 1.00 96.25 97 GLN A CA 1
ATOM 750 C C . GLN A 1 97 ? -9.035 3.000 0.011 1.00 96.25 97 GLN A C 1
ATOM 752 O O . GLN A 1 97 ? -8.875 2.721 -1.179 1.00 96.25 97 GLN A O 1
ATOM 757 N N . LYS A 1 98 ? -8.610 4.154 0.541 1.00 97.00 98 LYS A N 1
ATOM 758 C CA . LYS A 1 98 ? -7.897 5.179 -0.232 1.00 97.00 98 LYS A CA 1
ATOM 759 C C . LYS A 1 98 ? -6.566 4.644 -0.763 1.00 97.00 98 LYS A C 1
ATOM 761 O O . LYS A 1 98 ? -6.252 4.864 -1.931 1.00 97.00 98 LYS A O 1
ATOM 766 N N . PHE A 1 99 ? -5.822 3.913 0.062 1.00 97.88 99 PHE A N 1
ATOM 767 C CA . PHE A 1 99 ? -4.566 3.289 -0.337 1.00 97.88 99 PHE A CA 1
ATOM 768 C C . PHE A 1 99 ? -4.760 2.262 -1.457 1.00 97.88 99 PHE A C 1
ATOM 770 O O . PHE A 1 99 ? -4.084 2.337 -2.479 1.00 97.88 99 PHE A O 1
ATOM 777 N N . LEU A 1 100 ? -5.750 1.373 -1.348 1.00 97.56 100 LEU A N 1
ATOM 778 C CA . LEU A 1 100 ? -6.046 0.398 -2.403 1.00 97.56 100 LEU A CA 1
ATOM 779 C C . LEU A 1 100 ? -6.465 1.061 -3.722 1.00 97.56 100 LEU A C 1
ATOM 781 O O . LEU A 1 100 ? -6.029 0.645 -4.795 1.00 97.56 100 LEU A O 1
ATOM 785 N N . GLN A 1 101 ? -7.287 2.113 -3.660 1.00 97.31 101 GLN A N 1
ATOM 786 C CA . GLN A 1 101 ? -7.663 2.896 -4.842 1.00 97.31 101 GLN A CA 1
ATOM 787 C C . GLN A 1 101 ? -6.451 3.587 -5.474 1.00 97.31 101 GLN A C 1
ATOM 789 O O . GLN A 1 101 ? -6.345 3.637 -6.702 1.00 97.31 101 GLN A O 1
ATOM 794 N N . PHE A 1 102 ? -5.536 4.093 -4.644 1.00 97.50 102 PHE A N 1
ATOM 795 C CA . PHE A 1 102 ? -4.277 4.662 -5.099 1.00 97.50 102 PHE A CA 1
ATOM 796 C C . PHE A 1 102 ? -3.420 3.613 -5.814 1.00 97.50 102 PHE A C 1
ATOM 798 O O . PHE A 1 102 ? -3.034 3.850 -6.955 1.00 97.50 102 PHE A O 1
ATOM 805 N N . LEU A 1 103 ? -3.189 2.443 -5.209 1.00 97.25 103 LEU A N 1
ATOM 806 C CA . LEU A 1 103 ? -2.416 1.357 -5.819 1.00 97.25 103 LEU A CA 1
ATOM 807 C C . LEU A 1 103 ? -3.010 0.931 -7.170 1.00 97.25 103 LEU A C 1
ATOM 809 O O . LEU A 1 103 ? -2.295 0.834 -8.164 1.00 97.25 103 LEU A O 1
ATOM 813 N N . GLU A 1 104 ? -4.329 0.748 -7.237 1.00 95.50 104 GLU A N 1
ATOM 814 C CA . GLU A 1 104 ? -5.026 0.361 -8.467 1.00 95.50 104 GLU A CA 1
ATOM 815 C C . GLU A 1 104 ? -4.878 1.423 -9.568 1.00 95.50 104 GLU A C 1
ATOM 817 O O . GLU A 1 104 ? -4.543 1.121 -10.717 1.00 95.50 104 GLU A O 1
ATOM 822 N N . GLY A 1 105 ? -5.124 2.690 -9.224 1.00 95.75 105 GLY A N 1
ATOM 823 C CA . GLY A 1 105 ? -5.028 3.799 -10.165 1.00 95.75 105 GLY A CA 1
ATOM 824 C C . GLY A 1 105 ? -3.596 4.055 -10.626 1.00 95.75 105 GLY A C 1
ATOM 825 O O . GLY A 1 105 ? -3.365 4.299 -11.811 1.00 95.75 105 GLY A O 1
ATOM 826 N N . TYR A 1 106 ? -2.636 3.991 -9.706 1.00 94.56 106 TYR A N 1
ATOM 827 C CA . TYR A 1 106 ? -1.235 4.266 -9.989 1.00 94.56 106 TYR A CA 1
ATOM 828 C C . TYR A 1 106 ? -0.579 3.126 -10.761 1.00 94.56 106 TYR A C 1
ATOM 830 O O . TYR A 1 106 ? 0.084 3.395 -11.759 1.00 94.56 106 TYR A O 1
ATOM 838 N N . GLY A 1 107 ? -0.867 1.870 -10.403 1.00 93.62 107 GLY A N 1
ATOM 839 C CA . GLY A 1 107 ? -0.405 0.690 -11.132 1.00 93.62 107 GLY A CA 1
ATOM 840 C C . GLY A 1 107 ? -0.769 0.740 -12.617 1.00 93.62 107 GLY A C 1
ATOM 841 O O . GLY A 1 107 ? 0.078 0.489 -13.464 1.00 93.62 107 GLY A O 1
ATOM 842 N N . ARG A 1 108 ? -2.001 1.138 -12.967 1.00 92.56 108 ARG A N 1
ATOM 843 C CA . ARG A 1 108 ? -2.394 1.323 -14.380 1.00 92.56 108 ARG A CA 1
ATOM 844 C C . ARG A 1 108 ? -1.576 2.40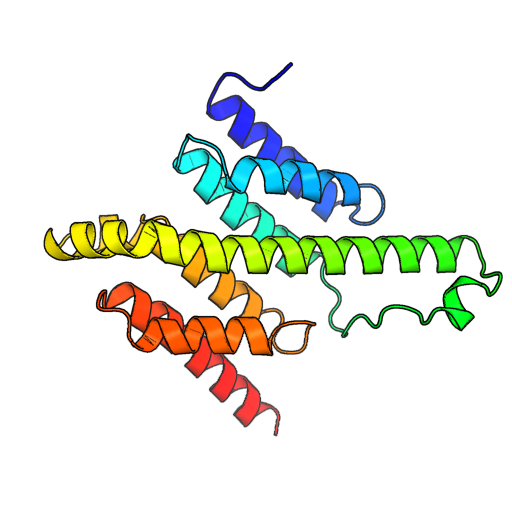4 -15.096 1.00 92.56 108 ARG A C 1
ATOM 846 O O . ARG A 1 108 ? -1.226 2.237 -16.256 1.00 92.56 108 ARG A O 1
ATOM 853 N N . LYS A 1 109 ? -1.247 3.510 -14.418 1.00 93.44 109 LYS A N 1
ATOM 854 C CA . LYS A 1 109 ? -0.479 4.621 -15.016 1.00 93.44 109 LYS A CA 1
ATOM 855 C C . LYS A 1 109 ? 0.971 4.248 -15.320 1.00 93.44 109 LYS A C 1
ATOM 857 O O . LYS A 1 109 ? 1.544 4.771 -16.270 1.00 93.44 109 LYS A O 1
ATOM 862 N N . VAL A 1 110 ? 1.576 3.389 -14.502 1.00 94.00 110 VAL A N 1
ATOM 863 C CA . VAL A 1 110 ? 2.994 3.013 -14.631 1.00 94.00 110 VAL A CA 1
ATOM 864 C C . VAL A 1 110 ? 3.212 1.749 -15.462 1.00 94.00 110 VAL A C 1
ATOM 866 O O . VAL A 1 110 ? 4.342 1.285 -15.582 1.00 94.00 110 VAL A O 1
ATOM 869 N N . GLU A 1 111 ? 2.152 1.207 -16.060 1.00 92.62 111 GLU A N 1
ATOM 870 C CA . GLU A 1 111 ? 2.203 -0.071 -16.760 1.00 92.62 111 GLU A CA 1
ATOM 871 C C . GLU A 1 111 ? 3.064 -0.036 -18.020 1.00 92.62 111 GLU A C 1
ATOM 873 O O . GLU A 1 111 ? 3.934 -0.886 -18.180 1.00 92.62 111 GLU A O 1
ATOM 878 N N . ASN A 1 112 ? 2.911 0.989 -18.860 1.00 92.69 112 ASN A N 1
ATOM 879 C CA . ASN A 1 112 ? 3.738 1.129 -20.062 1.00 92.69 112 ASN A CA 1
ATOM 880 C C . ASN A 1 112 ? 5.228 1.255 -19.717 1.00 92.69 112 ASN A C 1
ATOM 882 O O . ASN A 1 112 ? 6.046 0.594 -20.340 1.00 92.69 112 ASN A O 1
ATOM 886 N N . LYS A 1 113 ? 5.575 1.978 -18.641 1.00 92.06 113 LYS A N 1
ATOM 887 C CA . LYS A 1 113 ? 6.971 2.089 -18.184 1.00 92.06 113 LYS A CA 1
ATOM 888 C C . LYS A 1 113 ? 7.568 0.732 -17.806 1.00 92.06 113 LYS A C 1
ATOM 890 O O . LYS A 1 113 ? 8.747 0.504 -18.034 1.00 92.06 113 LYS A O 1
ATOM 895 N N . ALA A 1 114 ? 6.776 -0.158 -17.208 1.00 91.69 114 ALA A N 1
ATOM 896 C CA . ALA A 1 114 ? 7.235 -1.507 -16.891 1.00 91.69 114 ALA A CA 1
ATOM 897 C C . ALA A 1 114 ? 7.418 -2.363 -18.156 1.00 91.69 114 ALA A C 1
ATOM 899 O O . ALA A 1 114 ? 8.355 -3.153 -18.206 1.00 91.69 114 ALA A O 1
ATOM 900 N N . LYS A 1 115 ? 6.577 -2.175 -19.185 1.00 92.75 115 LYS A N 1
ATOM 901 C CA . LYS A 1 115 ? 6.741 -2.836 -20.493 1.00 92.75 115 LYS A CA 1
ATOM 902 C C . LYS A 1 115 ? 8.023 -2.396 -21.191 1.00 92.75 115 LYS A C 1
ATOM 904 O O . LYS A 1 115 ? 8.761 -3.245 -21.675 1.00 92.75 115 LYS A O 1
ATOM 909 N N . ASP A 1 116 ? 8.301 -1.095 -21.192 1.00 92.75 116 ASP A N 1
ATOM 910 C CA . ASP A 1 116 ? 9.513 -0.540 -21.801 1.00 92.75 116 ASP A CA 1
ATOM 911 C C . ASP A 1 116 ? 10.777 -1.096 -21.119 1.00 92.75 116 ASP A C 1
ATOM 913 O O . ASP A 1 116 ? 11.740 -1.458 -21.789 1.00 92.75 116 ASP A O 1
ATOM 917 N N . LEU A 1 117 ? 10.753 -1.239 -19.787 1.00 92.06 117 LEU A N 1
ATOM 918 C CA . LEU A 1 117 ? 11.837 -1.878 -19.028 1.00 92.06 117 LEU A CA 1
ATOM 919 C C . LEU A 1 117 ? 11.960 -3.378 -19.325 1.00 92.06 117 LEU A C 1
ATOM 921 O O . LEU A 1 117 ? 13.065 -3.894 -19.427 1.00 92.06 117 LEU A O 1
ATOM 925 N N . ALA A 1 118 ? 10.848 -4.091 -19.491 1.00 91.06 118 ALA A N 1
ATOM 926 C CA . ALA A 1 118 ? 10.892 -5.512 -19.833 1.00 91.06 118 ALA A CA 1
ATOM 927 C C . ALA A 1 118 ? 11.547 -5.749 -21.205 1.00 91.06 118 ALA A C 1
ATOM 929 O O . ALA A 1 118 ? 12.287 -6.713 -21.384 1.00 91.06 118 ALA A O 1
ATOM 930 N N . GLN A 1 119 ? 11.348 -4.833 -22.158 1.00 91.06 119 GLN A N 1
ATOM 931 C CA . GLN A 1 119 ? 11.977 -4.904 -23.481 1.00 91.06 119 GLN A CA 1
ATOM 932 C C . GLN A 1 119 ? 13.499 -4.728 -23.442 1.00 91.06 119 GLN A C 1
ATOM 934 O O . GLN A 1 119 ? 14.178 -5.180 -24.361 1.00 91.06 119 GLN A O 1
ATOM 939 N N . SER A 1 120 ? 14.054 -4.107 -22.394 1.00 88.44 120 SER A N 1
ATOM 940 C CA . SER A 1 120 ? 15.507 -4.010 -22.234 1.00 88.44 120 SER A CA 1
ATOM 941 C C . SER A 1 120 ? 16.149 -5.307 -21.730 1.00 88.44 120 SER A C 1
ATOM 943 O O . SER A 1 120 ? 17.374 -5.379 -21.679 1.00 88.44 120 SER A O 1
ATOM 945 N N . GLY A 1 121 ? 15.353 -6.313 -21.339 1.00 88.44 121 GLY A N 1
ATOM 946 C CA . GLY A 1 121 ? 15.837 -7.597 -20.820 1.00 88.44 121 GLY A CA 1
ATOM 947 C C . GLY A 1 121 ? 16.456 -7.529 -19.417 1.00 88.44 121 GLY A C 1
ATOM 948 O O . GLY A 1 121 ? 17.173 -8.447 -19.028 1.00 88.44 121 GLY A O 1
ATOM 949 N N . ASP A 1 122 ? 16.215 -6.448 -18.664 1.00 90.81 122 ASP A N 1
ATOM 950 C CA . ASP A 1 122 ? 16.742 -6.270 -17.305 1.00 90.81 122 ASP A CA 1
ATOM 951 C C . ASP A 1 122 ? 15.661 -6.566 -16.255 1.00 90.81 122 ASP A C 1
ATOM 953 O O . ASP A 1 122 ? 14.904 -5.693 -15.812 1.00 90.81 122 ASP A O 1
ATOM 957 N N . ASP A 1 123 ? 15.620 -7.822 -15.818 1.00 91.75 123 ASP A N 1
ATOM 958 C CA . ASP A 1 123 ? 14.712 -8.291 -14.771 1.00 91.75 123 ASP A CA 1
ATOM 959 C C . ASP A 1 123 ? 14.874 -7.529 -13.449 1.00 91.75 123 ASP A C 1
ATOM 961 O O . ASP A 1 123 ? 13.899 -7.334 -12.713 1.00 91.75 123 ASP A O 1
ATOM 965 N N . ALA A 1 124 ? 16.090 -7.078 -13.117 1.00 92.50 124 ALA A N 1
ATOM 966 C CA . ALA A 1 124 ? 16.334 -6.328 -11.891 1.00 92.50 124 ALA A CA 1
ATOM 967 C C . ALA A 1 124 ? 15.688 -4.939 -11.971 1.00 92.50 124 ALA A C 1
ATOM 969 O O . ALA A 1 124 ? 15.053 -4.497 -11.007 1.00 92.50 124 ALA A O 1
ATOM 970 N N . ALA A 1 125 ? 15.759 -4.285 -13.132 1.00 92.50 125 ALA A N 1
ATOM 971 C CA . ALA A 1 125 ? 15.064 -3.025 -13.375 1.00 92.50 125 ALA A CA 1
ATOM 972 C C . ALA A 1 125 ? 13.535 -3.188 -13.316 1.00 92.50 125 ALA A C 1
ATOM 974 O O . ALA A 1 125 ? 12.851 -2.352 -12.714 1.00 92.50 125 ALA A O 1
ATOM 975 N N . VAL A 1 126 ? 12.989 -4.282 -13.861 1.00 93.38 126 VAL A N 1
ATOM 976 C CA . VAL A 1 126 ? 11.549 -4.585 -13.783 1.00 93.38 126 VAL A CA 1
ATOM 977 C C . VAL A 1 126 ? 11.110 -4.833 -12.339 1.00 93.38 126 VAL A C 1
ATOM 979 O O . VAL A 1 126 ? 10.112 -4.252 -11.904 1.00 93.38 126 VAL A O 1
ATOM 982 N N . ARG A 1 127 ? 11.865 -5.610 -11.552 1.00 93.62 127 ARG A N 1
ATOM 983 C CA . ARG A 1 127 ? 11.596 -5.816 -10.112 1.00 93.62 127 ARG A CA 1
ATOM 984 C C . ARG A 1 127 ? 11.716 -4.526 -9.304 1.00 93.62 127 ARG A C 1
ATOM 986 O O . ARG A 1 127 ? 10.974 -4.309 -8.350 1.00 93.62 127 ARG A O 1
ATOM 993 N N . GLY A 1 128 ? 12.621 -3.640 -9.709 1.00 92.81 128 GLY A N 1
ATOM 994 C CA . GLY A 1 128 ? 12.750 -2.298 -9.157 1.00 92.81 128 GLY A CA 1
ATOM 995 C C . GLY A 1 128 ? 11.672 -1.324 -9.639 1.00 92.81 128 GLY A C 1
ATOM 996 O O . GLY A 1 128 ? 11.621 -0.194 -9.145 1.00 92.81 128 GLY A O 1
ATOM 997 N N . SER A 1 129 ? 10.820 -1.697 -10.597 1.00 95.12 129 SER A N 1
ATOM 998 C CA . SER A 1 129 ? 9.830 -0.797 -11.187 1.00 95.12 129 SER A CA 1
ATOM 999 C C . SER A 1 129 ? 8.703 -0.458 -10.212 1.00 95.12 129 SER A C 1
ATOM 1001 O O . SER A 1 129 ? 8.370 -1.204 -9.293 1.00 95.12 129 SER A O 1
ATOM 1003 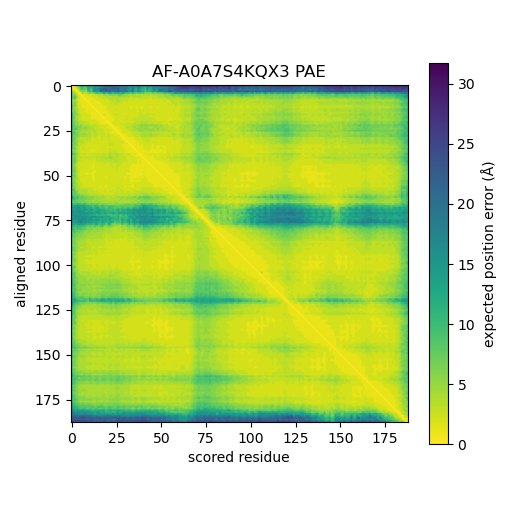N N . MET A 1 130 ? 8.064 0.691 -10.434 1.00 95.88 130 MET A N 1
ATOM 1004 C CA . MET A 1 130 ? 6.923 1.101 -9.614 1.00 95.88 130 MET A CA 1
ATOM 1005 C C . MET A 1 130 ? 5.745 0.122 -9.729 1.00 95.88 130 MET A C 1
ATOM 1007 O O . MET A 1 130 ? 5.062 -0.124 -8.738 1.00 95.88 130 MET A O 1
ATOM 1011 N N . LEU A 1 131 ? 5.516 -0.458 -10.915 1.00 96.50 131 LEU A N 1
ATOM 1012 C CA . LEU A 1 131 ? 4.439 -1.429 -11.106 1.00 96.50 131 LEU A CA 1
ATOM 1013 C C . LEU A 1 131 ? 4.662 -2.673 -10.244 1.00 96.50 131 LEU A C 1
ATOM 1015 O O . LEU A 1 131 ? 3.732 -3.122 -9.580 1.00 96.50 131 LEU A O 1
ATOM 1019 N N . TYR A 1 132 ? 5.892 -3.192 -10.229 1.00 96.75 132 TYR A N 1
ATOM 1020 C CA . TYR A 1 132 ? 6.234 -4.365 -9.432 1.00 96.75 132 TYR A CA 1
ATOM 1021 C C . TYR A 1 132 ? 5.993 -4.107 -7.942 1.00 96.75 132 TYR A C 1
ATOM 1023 O O . TYR A 1 132 ? 5.330 -4.902 -7.285 1.00 96.75 132 TYR A O 1
ATOM 1031 N N . ILE A 1 133 ? 6.421 -2.948 -7.428 1.00 97.62 133 ILE A N 1
ATOM 1032 C CA . ILE A 1 133 ? 6.181 -2.551 -6.031 1.00 97.62 133 ILE A CA 1
ATOM 1033 C C . ILE A 1 133 ? 4.682 -2.478 -5.712 1.00 97.62 133 ILE A C 1
ATOM 1035 O O . ILE A 1 133 ? 4.247 -3.014 -4.697 1.00 97.62 133 ILE A O 1
ATOM 1039 N N . VAL A 1 134 ? 3.872 -1.887 -6.595 1.00 97.44 134 VAL A N 1
ATOM 1040 C CA . VAL A 1 134 ? 2.410 -1.820 -6.426 1.00 97.44 134 VAL A CA 1
ATOM 1041 C C . VAL A 1 134 ? 1.779 -3.216 -6.362 1.00 97.44 134 VAL A C 1
ATOM 1043 O O . VAL A 1 134 ? 0.956 -3.479 -5.482 1.00 97.44 134 VAL A O 1
ATOM 1046 N N . VAL A 1 135 ? 2.161 -4.115 -7.273 1.00 97.38 135 VAL A N 1
ATOM 1047 C CA . VAL A 1 135 ? 1.620 -5.483 -7.331 1.00 97.38 135 VAL A CA 1
ATOM 1048 C C . VAL A 1 135 ? 2.064 -6.298 -6.120 1.00 97.38 135 VAL A C 1
ATOM 1050 O O . VAL A 1 135 ? 1.231 -6.957 -5.501 1.00 97.38 135 VAL A O 1
ATOM 1053 N N . MET A 1 136 ? 3.328 -6.183 -5.712 1.00 97.19 136 MET A N 1
ATOM 1054 C CA . MET A 1 136 ? 3.845 -6.822 -4.500 1.00 97.19 136 MET A CA 1
ATOM 1055 C C . MET A 1 136 ? 3.143 -6.324 -3.237 1.00 97.19 136 MET A C 1
ATOM 1057 O O . MET A 1 136 ? 2.820 -7.128 -2.364 1.00 97.19 136 MET A O 1
ATOM 1061 N N . SER A 1 137 ? 2.848 -5.026 -3.143 1.00 97.62 137 SER A N 1
ATOM 1062 C CA . SER A 1 137 ? 2.074 -4.470 -2.032 1.00 97.62 137 SER A CA 1
ATOM 1063 C C . SER A 1 137 ? 0.664 -5.055 -1.968 1.00 97.62 137 SER A C 1
ATOM 1065 O O . SER A 1 137 ? 0.236 -5.512 -0.909 1.00 97.62 137 SER A O 1
ATOM 1067 N N . MET A 1 138 ? -0.047 -5.110 -3.099 1.00 97.06 138 MET A N 1
ATOM 1068 C CA . MET A 1 138 ? -1.371 -5.741 -3.172 1.00 97.06 138 MET A CA 1
ATOM 1069 C C . MET A 1 138 ? -1.326 -7.231 -2.811 1.00 97.06 138 MET A C 1
ATOM 1071 O O . MET A 1 138 ? -2.141 -7.695 -2.016 1.00 97.06 138 MET A O 1
ATOM 1075 N N . ALA A 1 139 ? -0.358 -7.967 -3.358 1.00 96.62 139 ALA A N 1
ATOM 1076 C CA . ALA A 1 139 ? -0.129 -9.376 -3.059 1.00 96.62 139 ALA A CA 1
ATOM 1077 C C . ALA A 1 139 ? 0.129 -9.606 -1.563 1.00 96.62 139 ALA A 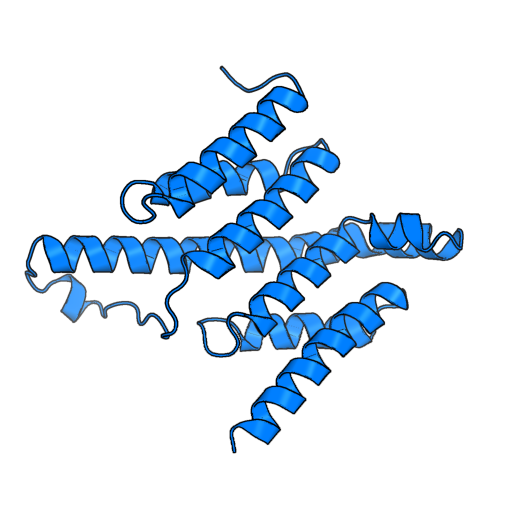C 1
ATOM 1079 O O . ALA A 1 139 ? -0.515 -10.452 -0.950 1.00 96.62 139 ALA A O 1
ATOM 1080 N N . SER A 1 140 ? 1.025 -8.822 -0.960 1.00 95.94 140 SER A N 1
ATOM 1081 C CA . SER A 1 140 ? 1.346 -8.904 0.468 1.00 95.94 140 SER A CA 1
ATOM 1082 C C . SER A 1 140 ? 0.122 -8.638 1.345 1.00 95.94 140 SER A C 1
ATOM 1084 O O . SER A 1 140 ? -0.105 -9.362 2.314 1.00 95.94 140 SER A O 1
ATOM 1086 N N . LEU A 1 141 ? -0.681 -7.623 1.010 1.00 95.81 141 LEU A N 1
ATOM 1087 C CA . LEU A 1 141 ? -1.911 -7.321 1.743 1.00 95.81 141 LEU A CA 1
ATOM 1088 C C . LEU A 1 141 ? -2.921 -8.463 1.643 1.00 95.81 141 LEU A C 1
ATOM 1090 O O . LEU A 1 141 ? -3.490 -8.849 2.657 1.00 95.81 141 LEU A O 1
ATOM 1094 N N . LEU A 1 142 ? -3.120 -9.035 0.453 1.00 94.69 142 LEU A N 1
ATOM 1095 C CA . LEU A 1 142 ? -4.060 -10.142 0.271 1.00 94.69 142 LEU A CA 1
ATOM 1096 C C . LEU A 1 142 ? -3.635 -11.389 1.052 1.00 94.69 142 LEU A C 1
ATOM 1098 O O . LEU A 1 142 ? -4.478 -12.017 1.684 1.00 94.69 142 LEU A O 1
ATOM 1102 N N . LYS A 1 143 ? -2.336 -11.711 1.045 1.00 92.88 143 LYS A N 1
ATOM 1103 C CA . LYS A 1 143 ? -1.774 -12.849 1.786 1.00 92.88 143 LYS A CA 1
ATOM 1104 C C . LYS A 1 143 ? -1.946 -12.701 3.296 1.00 92.88 143 LYS A C 1
ATOM 1106 O O . LYS A 1 143 ? -2.279 -13.663 3.973 1.00 92.88 143 LYS A O 1
ATOM 1111 N N . LYS A 1 144 ? -1.708 -11.502 3.836 1.00 92.94 144 LYS A N 1
ATOM 1112 C CA . LYS A 1 144 ? -1.813 -11.254 5.282 1.00 92.94 144 LYS A CA 1
ATOM 1113 C C . LYS A 1 144 ? -3.247 -11.029 5.754 1.00 92.94 144 LYS A C 1
ATOM 1115 O O . LYS A 1 144 ? -3.566 -11.341 6.895 1.00 92.94 144 LYS A O 1
ATOM 1120 N N . LEU A 1 145 ? -4.103 -10.476 4.896 1.00 92.62 145 LEU A N 1
ATOM 1121 C CA . LEU A 1 145 ? -5.454 -10.033 5.241 1.00 92.62 145 LEU A CA 1
ATOM 1122 C C . LEU A 1 145 ? -6.514 -10.628 4.289 1.00 92.62 145 LEU A C 1
ATOM 1124 O O . LEU A 1 145 ? -7.325 -9.880 3.728 1.00 92.62 145 LEU A O 1
ATOM 1128 N N . PRO A 1 146 ? -6.565 -11.965 4.110 1.00 91.38 146 PRO A N 1
ATOM 1129 C CA . PRO A 1 146 ? -7.400 -12.607 3.088 1.00 91.38 146 PRO A CA 1
ATOM 1130 C C . PRO A 1 146 ? -8.907 -12.430 3.325 1.00 91.38 146 PRO A C 1
ATOM 1132 O O . PRO A 1 146 ? -9.702 -12.455 2.385 1.00 91.38 146 PRO A O 1
ATOM 1135 N N . HIS A 1 147 ? -9.314 -12.213 4.578 1.00 89.56 147 HIS A N 1
ATOM 1136 C CA . HIS A 1 147 ? -10.719 -12.071 4.979 1.00 89.56 147 HIS A CA 1
ATOM 1137 C C . HIS A 1 147 ? -11.106 -10.644 5.382 1.00 89.56 147 HIS A C 1
ATOM 1139 O O . HIS A 1 147 ? -12.262 -10.387 5.738 1.00 89.56 147 HIS A O 1
ATOM 1145 N N . PHE A 1 148 ? -10.165 -9.699 5.320 1.00 94.62 148 PHE A N 1
ATOM 1146 C CA . PHE A 1 148 ? -10.449 -8.312 5.655 1.00 94.62 148 PHE A CA 1
ATOM 1147 C C . PHE A 1 148 ? -11.306 -7.635 4.572 1.00 94.62 148 PHE A C 1
ATOM 1149 O O . PHE A 1 148 ? -11.511 -8.140 3.462 1.00 94.62 148 PHE A O 1
ATOM 1156 N N . ASN A 1 149 ? -11.848 -6.460 4.897 1.00 94.75 149 ASN A N 1
ATOM 1157 C CA . ASN A 1 149 ? -12.575 -5.631 3.944 1.00 94.75 149 ASN A CA 1
ATOM 1158 C C . ASN A 1 149 ? -11.764 -5.447 2.641 1.00 94.75 149 ASN A C 1
ATOM 1160 O O . ASN A 1 149 ? -10.552 -5.280 2.674 1.00 94.75 149 ASN A O 1
ATOM 1164 N N . PHE A 1 150 ? -12.441 -5.447 1.488 1.00 95.38 150 PHE A N 1
ATOM 1165 C CA . PHE A 1 150 ? -11.853 -5.264 0.148 1.00 95.38 150 PHE A CA 1
ATOM 1166 C C . PHE A 1 150 ? -10.905 -6.365 -0.370 1.00 95.38 150 PHE A C 1
ATOM 1168 O O . PHE A 1 150 ? -10.393 -6.216 -1.479 1.00 95.38 150 PHE A O 1
ATOM 1175 N N . ALA A 1 151 ? -10.734 -7.502 0.317 1.00 93.62 151 ALA A N 1
ATOM 1176 C CA . ALA A 1 151 ? -9.918 -8.618 -0.192 1.00 93.62 151 ALA A CA 1
ATOM 1177 C C . ALA A 1 151 ? -10.329 -9.071 -1.611 1.00 93.62 151 ALA A C 1
ATOM 1179 O O . ALA A 1 151 ? -9.485 -9.242 -2.489 1.00 93.62 151 ALA A O 1
ATOM 1180 N N . LYS A 1 152 ? -11.641 -9.140 -1.892 1.00 93.69 152 LYS A N 1
ATOM 1181 C CA . LYS A 1 152 ? -12.173 -9.433 -3.239 1.00 93.69 152 LYS A CA 1
ATOM 1182 C C . LYS A 1 152 ? -11.733 -8.410 -4.293 1.00 93.69 152 LYS A C 1
ATOM 1184 O O . LYS A 1 152 ? -11.482 -8.781 -5.433 1.00 93.69 152 LYS A O 1
ATOM 1189 N N . ASN A 1 153 ? -11.641 -7.130 -3.931 1.00 95.94 153 ASN A N 1
ATOM 1190 C CA . ASN A 1 153 ? -11.197 -6.081 -4.850 1.00 95.94 153 ASN A CA 1
ATOM 1191 C C . ASN A 1 153 ? -9.708 -6.228 -5.181 1.00 95.94 153 ASN A C 1
ATOM 1193 O O . ASN A 1 153 ? -9.330 -6.059 -6.339 1.00 95.94 153 ASN A O 1
ATOM 1197 N N . ILE A 1 154 ? -8.888 -6.582 -4.185 1.00 96.25 154 ILE A N 1
ATOM 1198 C CA . ILE A 1 154 ? -7.460 -6.862 -4.382 1.00 96.25 154 ILE A CA 1
ATOM 1199 C C . ILE A 1 154 ? -7.288 -8.090 -5.275 1.00 96.25 154 ILE A C 1
ATOM 1201 O O . ILE A 1 154 ? -6.577 -8.023 -6.270 1.00 96.25 154 ILE A O 1
ATOM 1205 N N . MET A 1 155 ? -8.008 -9.176 -4.985 1.00 95.25 155 MET A N 1
ATOM 1206 C CA . MET A 1 155 ? -8.000 -10.391 -5.802 1.00 95.25 155 MET A CA 1
ATOM 1207 C C . MET A 1 155 ? -8.368 -10.096 -7.262 1.00 95.25 155 MET A C 1
ATOM 1209 O O . MET A 1 155 ? -7.639 -10.484 -8.166 1.00 95.25 155 MET A O 1
ATOM 1213 N N . GLN A 1 156 ? -9.447 -9.348 -7.510 1.00 95.44 156 GLN A N 1
ATOM 1214 C CA . GLN A 1 156 ? -9.830 -8.941 -8.868 1.00 95.44 156 GLN A CA 1
ATOM 1215 C C . GLN A 1 156 ? -8.750 -8.101 -9.560 1.00 95.44 156 GLN A C 1
ATOM 1217 O O . GLN A 1 156 ? -8.581 -8.213 -10.772 1.00 95.44 156 GLN A O 1
ATOM 1222 N N . SER A 1 157 ? -8.041 -7.245 -8.819 1.00 95.56 157 SER A N 1
ATOM 1223 C CA . SER A 1 157 ? -6.912 -6.488 -9.364 1.00 95.56 157 SER A CA 1
ATOM 1224 C C . SER A 1 157 ? -5.754 -7.398 -9.763 1.00 95.56 157 SER A C 1
ATOM 1226 O O . SER A 1 157 ? -5.276 -7.306 -10.891 1.00 95.56 157 SER A O 1
ATOM 1228 N N . LEU A 1 158 ? -5.359 -8.328 -8.892 1.00 96.00 158 LEU A N 1
ATOM 1229 C CA . LEU A 1 158 ? -4.294 -9.291 -9.177 1.00 96.00 158 LEU A CA 1
ATOM 1230 C C . LEU A 1 158 ? -4.657 -10.229 -10.332 1.00 96.00 158 LEU A C 1
ATOM 1232 O O . LEU A 1 158 ? -3.809 -10.488 -11.177 1.00 96.00 158 LEU A O 1
ATOM 1236 N N . ILE A 1 159 ? -5.915 -10.666 -10.443 1.00 95.94 159 ILE A N 1
ATOM 1237 C CA . ILE A 1 159 ? -6.381 -11.469 -11.585 1.00 95.94 159 ILE A CA 1
ATOM 1238 C C . ILE A 1 159 ? -6.168 -10.712 -12.901 1.00 95.94 159 ILE A C 1
ATOM 1240 O O . ILE A 1 159 ? -5.639 -11.281 -13.847 1.00 95.94 159 ILE A O 1
ATOM 1244 N N . ARG A 1 160 ? -6.483 -9.409 -12.958 1.00 94.56 160 ARG A N 1
ATOM 1245 C CA . ARG A 1 160 ? -6.199 -8.592 -14.155 1.00 94.56 160 ARG A CA 1
ATOM 1246 C C . ARG A 1 160 ? -4.704 -8.489 -14.469 1.00 94.56 160 ARG A C 1
ATOM 1248 O O . ARG A 1 160 ? -4.343 -8.250 -15.614 1.00 94.56 160 ARG A O 1
ATOM 1255 N N . ARG A 1 161 ? -3.827 -8.642 -13.472 1.00 94.69 161 ARG A N 1
ATOM 1256 C CA . ARG A 1 161 ? -2.368 -8.624 -13.668 1.00 94.69 161 ARG A CA 1
ATOM 1257 C C . ARG A 1 161 ? -1.819 -9.922 -14.252 1.00 94.69 161 ARG A C 1
ATOM 1259 O O . ARG A 1 161 ? -0.710 -9.883 -14.770 1.00 94.69 161 ARG A O 1
ATOM 1266 N N . LEU A 1 162 ? -2.582 -11.016 -14.247 1.00 94.00 162 LEU A N 1
ATOM 1267 C CA . LEU A 1 162 ? -2.195 -12.264 -14.917 1.00 94.00 162 LEU A CA 1
ATOM 1268 C C . LEU A 1 162 ? -2.091 -12.1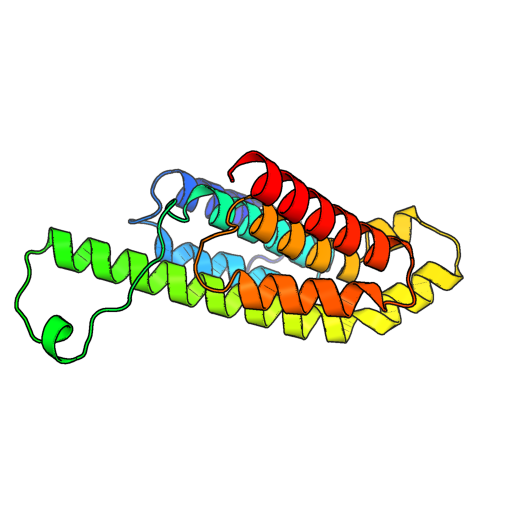05 -16.439 1.00 94.00 162 LEU A C 1
ATOM 1270 O O . LEU A 1 162 ? -1.327 -12.813 -17.077 1.00 94.00 162 LEU A O 1
ATOM 1274 N N . GLU A 1 163 ? -2.830 -11.153 -17.009 1.00 92.00 163 GLU A N 1
ATOM 1275 C CA . GLU A 1 163 ? -2.790 -10.816 -18.437 1.00 92.00 163 GLU A CA 1
ATOM 1276 C C . GLU A 1 163 ? -1.739 -9.735 -18.753 1.00 92.00 163 GLU A C 1
ATOM 1278 O O . GLU A 1 163 ? -1.724 -9.165 -19.846 1.00 92.00 163 GLU A O 1
ATOM 1283 N N . SER A 1 164 ? -0.872 -9.389 -17.793 1.00 92.88 164 SER A N 1
ATOM 1284 C CA . SER A 1 164 ? 0.167 -8.391 -18.024 1.00 92.88 164 SER A CA 1
ATOM 1285 C C . SER A 1 164 ? 1.181 -8.912 -19.048 1.00 92.88 164 SER A C 1
ATOM 1287 O O . SER A 1 164 ? 1.660 -10.030 -18.901 1.00 92.88 164 SER A O 1
ATOM 1289 N N . PRO A 1 165 ? 1.601 -8.099 -20.035 1.00 88.75 165 PRO A N 1
ATOM 1290 C CA . PRO A 1 165 ? 2.642 -8.490 -20.990 1.00 88.75 165 PRO A CA 1
ATOM 1291 C C . PRO A 1 165 ? 4.060 -8.424 -20.394 1.00 88.75 165 PRO A C 1
ATOM 1293 O O . PRO A 1 165 ? 5.038 -8.448 -21.133 1.00 88.75 165 PRO A O 1
ATOM 1296 N N . VAL A 1 166 ? 4.175 -8.246 -19.076 1.00 93.81 166 VAL A N 1
ATOM 1297 C CA . VAL A 1 166 ? 5.436 -8.290 -18.336 1.00 93.81 166 VAL A CA 1
ATOM 1298 C C . VAL A 1 166 ? 5.389 -9.525 -17.447 1.00 93.81 166 VAL A C 1
ATOM 1300 O O . VAL A 1 166 ? 4.701 -9.511 -16.424 1.00 93.81 166 VAL A O 1
ATOM 1303 N N . ASP A 1 167 ? 6.133 -10.564 -17.817 1.00 93.62 167 ASP A N 1
ATOM 1304 C CA . ASP A 1 167 ? 6.065 -11.884 -17.172 1.00 93.62 167 ASP A CA 1
ATOM 1305 C C . ASP A 1 167 ? 6.286 -11.805 -15.657 1.00 93.62 167 ASP A C 1
ATOM 1307 O O . ASP A 1 167 ? 5.481 -12.311 -14.882 1.00 93.62 167 ASP A O 1
ATOM 1311 N N . LEU A 1 168 ? 7.277 -11.028 -15.204 1.00 94.88 168 LEU A N 1
ATOM 1312 C CA . LEU A 1 168 ? 7.552 -10.829 -13.774 1.00 94.88 168 LEU A CA 1
ATOM 1313 C C . LEU A 1 168 ? 6.372 -10.236 -12.984 1.00 94.88 168 LEU A C 1
ATOM 1315 O O . LEU A 1 168 ? 6.256 -10.462 -11.779 1.00 94.88 168 LEU A O 1
ATOM 1319 N N . ILE A 1 169 ? 5.509 -9.450 -13.634 1.00 95.88 169 ILE A N 1
ATOM 1320 C CA . ILE A 1 169 ? 4.305 -8.891 -13.010 1.00 95.88 169 ILE A CA 1
ATOM 1321 C C . ILE A 1 169 ? 3.206 -9.946 -12.930 1.00 95.88 169 ILE A C 1
ATOM 1323 O O . ILE A 1 169 ? 2.554 -10.067 -11.887 1.00 95.88 169 ILE A O 1
ATOM 1327 N N . ALA A 1 170 ? 3.013 -10.703 -14.012 1.00 95.81 170 ALA A N 1
ATOM 1328 C CA . ALA A 1 170 ? 2.058 -11.801 -14.053 1.00 95.81 170 ALA A CA 1
ATOM 1329 C C . ALA A 1 170 ? 2.425 -12.884 -13.025 1.00 95.81 170 ALA A C 1
ATOM 1331 O O . ALA A 1 170 ? 1.567 -13.303 -12.247 1.00 95.81 170 ALA A O 1
ATOM 1332 N N . ASP A 1 171 ? 3.705 -13.244 -12.928 1.00 95.69 171 ASP A N 1
ATOM 1333 C CA . ASP A 1 171 ? 4.233 -14.220 -11.974 1.00 95.69 171 ASP A CA 1
ATOM 1334 C C . ASP A 1 171 ? 4.037 -13.783 -10.520 1.00 95.69 171 ASP A C 1
ATOM 1336 O O . ASP A 1 171 ? 3.590 -14.575 -9.684 1.00 95.69 171 ASP A O 1
ATOM 1340 N N . ALA A 1 172 ? 4.315 -12.512 -10.206 1.00 95.00 172 ALA A N 1
ATOM 1341 C CA . ALA A 1 172 ? 4.109 -11.971 -8.863 1.00 95.00 172 ALA A CA 1
ATOM 1342 C C . ALA A 1 172 ? 2.630 -12.036 -8.443 1.00 95.00 172 ALA A C 1
ATOM 1344 O O . ALA A 1 172 ? 2.312 -12.414 -7.310 1.00 95.00 172 ALA A O 1
ATOM 1345 N N . ALA A 1 173 ? 1.714 -11.708 -9.359 1.00 95.81 173 ALA A N 1
ATOM 1346 C CA . ALA A 1 173 ? 0.281 -11.818 -9.112 1.00 95.81 173 ALA A CA 1
ATOM 1347 C C . ALA A 1 173 ? -0.171 -13.282 -8.977 1.00 95.81 173 ALA A C 1
ATOM 1349 O O . ALA A 1 173 ? -0.930 -13.614 -8.064 1.00 95.81 173 ALA A O 1
ATOM 1350 N N . LEU A 1 174 ? 0.330 -14.168 -9.843 1.00 95.50 174 LEU A N 1
ATOM 1351 C CA . LEU A 1 174 ? -0.000 -15.591 -9.845 1.00 95.50 174 LEU A CA 1
ATOM 1352 C C . LEU A 1 174 ? 0.448 -16.286 -8.560 1.00 95.50 174 LEU A C 1
ATOM 1354 O O . LEU A 1 174 ? -0.332 -17.032 -7.972 1.00 95.50 174 LEU A O 1
ATOM 1358 N N . SER A 1 175 ? 1.675 -16.027 -8.103 1.00 94.06 175 SER A N 1
ATOM 1359 C CA . SER A 1 175 ? 2.201 -16.566 -6.842 1.00 94.06 175 SER A CA 1
ATOM 1360 C C . SER A 1 175 ? 1.295 -16.205 -5.666 1.00 94.06 175 SER A C 1
ATOM 1362 O O . SER A 1 175 ? 0.968 -17.066 -4.852 1.00 94.06 175 SER A O 1
ATOM 1364 N N . ALA A 1 176 ? 0.822 -14.959 -5.607 1.00 92.69 176 ALA A N 1
ATOM 1365 C CA . ALA A 1 176 ? -0.053 -14.521 -4.530 1.00 92.69 176 ALA A CA 1
ATOM 1366 C C . ALA A 1 176 ? -1.425 -15.196 -4.543 1.00 92.69 176 ALA A C 1
ATOM 1368 O O . ALA A 1 176 ? -1.951 -15.536 -3.485 1.00 92.69 176 ALA A O 1
ATOM 1369 N N . LEU A 1 177 ? -1.995 -15.403 -5.731 1.00 93.88 177 LEU A N 1
ATOM 1370 C CA . LEU A 1 177 ? -3.279 -16.082 -5.885 1.00 93.88 177 LEU A CA 1
ATOM 1371 C C . LEU A 1 177 ? -3.176 -17.583 -5.587 1.00 93.88 177 LEU A C 1
ATOM 1373 O O . LEU A 1 177 ? -4.074 -18.121 -4.948 1.00 93.88 177 LEU A O 1
ATOM 1377 N N . LYS A 1 178 ? -2.086 -18.243 -5.997 1.00 92.38 178 LYS A N 1
ATOM 1378 C CA . LYS A 1 178 ? -1.833 -19.659 -5.684 1.00 92.38 178 LYS A CA 1
ATOM 1379 C C . LYS A 1 178 ? -1.734 -19.891 -4.181 1.00 92.38 178 LYS A C 1
ATOM 1381 O O . LYS A 1 178 ? -2.482 -20.700 -3.653 1.00 92.38 178 LYS A O 1
ATOM 1386 N N . GLU A 1 179 ? -0.906 -19.110 -3.489 1.00 89.62 179 GLU A N 1
ATOM 1387 C CA . GLU A 1 179 ? -0.757 -19.230 -2.032 1.00 89.62 179 GLU A CA 1
ATOM 1388 C C . GLU A 1 179 ? -2.081 -19.021 -1.290 1.00 89.62 179 GLU A C 1
ATOM 1390 O O . GLU A 1 179 ? -2.361 -19.710 -0.313 1.00 89.62 179 GLU A O 1
ATOM 1395 N N . LEU A 1 180 ? -2.921 -18.096 -1.763 1.00 88.31 180 LEU A N 1
ATOM 1396 C CA . LEU A 1 180 ? -4.243 -17.880 -1.183 1.00 88.31 180 LEU A CA 1
ATOM 1397 C C . LEU A 1 180 ? -5.160 -19.101 -1.359 1.00 88.31 180 LEU A C 1
ATOM 1399 O O . LEU A 1 180 ? -5.891 -19.457 -0.437 1.00 88.31 180 LEU A O 1
ATOM 1403 N N . VAL A 1 181 ? -5.132 -19.729 -2.538 1.00 86.62 181 VAL A N 1
ATOM 1404 C CA . VAL A 1 181 ? -5.909 -20.943 -2.819 1.00 86.62 181 VAL A CA 1
ATOM 1405 C C . VAL A 1 181 ? -5.411 -22.100 -1.957 1.00 86.62 181 VAL A C 1
ATOM 1407 O O . VAL A 1 181 ? -6.226 -22.758 -1.313 1.00 86.62 181 VAL A O 1
ATOM 1410 N N . ASP A 1 182 ? -4.099 -22.293 -1.855 1.00 86.44 182 ASP A N 1
ATOM 1411 C CA . ASP A 1 182 ? -3.506 -23.350 -1.030 1.00 86.44 182 ASP 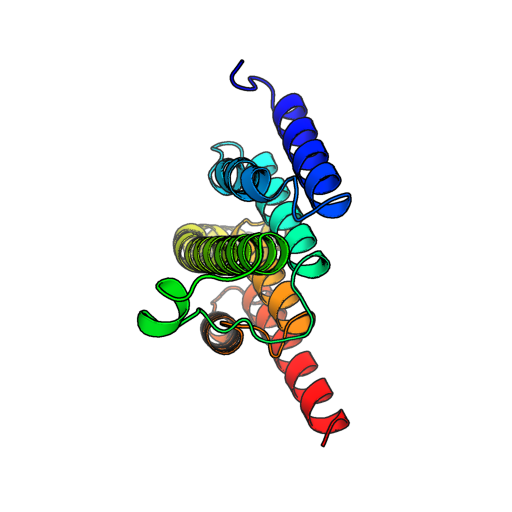A CA 1
ATOM 1412 C C . ASP A 1 182 ? -3.898 -23.191 0.448 1.00 86.44 182 ASP A C 1
ATOM 1414 O O . ASP A 1 182 ? -4.292 -24.157 1.099 1.00 86.44 182 ASP A O 1
ATOM 1418 N N . GLN A 1 183 ? -3.882 -21.958 0.970 1.00 79.69 183 GLN A N 1
ATOM 1419 C CA . GLN A 1 183 ? -4.358 -21.663 2.324 1.00 79.69 183 GLN A CA 1
ATOM 1420 C C . GLN A 1 183 ? -5.855 -21.933 2.502 1.00 79.69 183 GLN A C 1
ATOM 1422 O O . GLN A 1 183 ? -6.261 -22.377 3.571 1.00 79.69 183 GLN A O 1
ATOM 1427 N N . SER A 1 184 ? -6.683 -21.661 1.490 1.00 75.06 184 SER A N 1
ATOM 1428 C CA . SER A 1 184 ? -8.116 -21.966 1.571 1.00 75.06 184 SER A CA 1
ATOM 1429 C C . SER A 1 184 ? -8.387 -23.470 1.584 1.00 75.06 184 SER A C 1
ATOM 1431 O O . SER A 1 184 ? -9.173 -23.923 2.403 1.00 75.06 184 SER A O 1
ATOM 1433 N N . ILE A 1 185 ? -7.667 -24.244 0.764 1.00 66.50 185 ILE A N 1
ATOM 1434 C CA . ILE A 1 185 ? -7.804 -25.705 0.690 1.00 66.50 185 ILE A CA 1
ATOM 1435 C C . ILE A 1 185 ? -7.342 -26.375 1.991 1.00 66.50 185 ILE A C 1
ATOM 1437 O O . ILE A 1 185 ? -7.896 -27.392 2.379 1.00 66.50 185 ILE A O 1
ATOM 1441 N N . LEU A 1 186 ? -6.329 -25.826 2.670 1.00 62.66 186 LEU A N 1
ATOM 1442 C CA . LEU A 1 186 ? -5.830 -26.360 3.945 1.00 62.66 186 LEU A CA 1
ATOM 1443 C C . LEU A 1 186 ? -6.751 -26.081 5.145 1.00 62.66 186 LEU A C 1
ATOM 1445 O O . LEU A 1 186 ? -6.577 -26.711 6.188 1.00 62.66 186 LEU A O 1
ATOM 1449 N N . ASN A 1 187 ? -7.666 -25.116 5.027 1.00 58.12 187 ASN A N 1
ATOM 1450 C CA . ASN A 1 187 ? -8.551 -24.684 6.111 1.00 58.12 187 ASN A CA 1
ATOM 1451 C C . ASN A 1 187 ? -9.987 -25.235 5.993 1.00 58.12 187 ASN A C 1
ATOM 1453 O O . ASN A 1 187 ? -10.775 -25.000 6.913 1.00 58.12 187 ASN A O 1
ATOM 1457 N N . ASP A 1 188 ? -10.306 -25.936 4.899 1.00 46.78 188 ASP A N 1
ATOM 1458 C CA . ASP A 1 188 ? -11.560 -26.672 4.662 1.00 46.78 188 ASP A CA 1
ATOM 1459 C C . ASP A 1 188 ? -11.357 -28.183 4.891 1.00 46.78 188 ASP A C 1
ATOM 1461 O O . ASP A 1 188 ? -12.295 -28.832 5.415 1.00 46.78 188 ASP A O 1
#

Radius of gyration: 18.1 Å; Cα contacts (8 Å, |Δi|>4): 178; chains: 1; bounding box: 46×50×50 Å

pLDDT: mean 91.18, std 8.24, range [44.69, 98.06]

InterPro domains:
  IPR011501 Nucleolar complex-associated protein 3, N-terminal [PF07540] (9-99)
  IPR016903 Nucleolar complex-associated protein 3 [PTHR14428] (7-183)

Organism: Guillardia theta (NCBI:txid55529)